Protein AF-A0A6J5EZP4-F1 (afdb_monomer)

Solvent-accessible surface area (backbone atoms only — not comparable to full-atom values): 13732 Å² total; per-residue (Å²): 135,85,87,84,84,84,85,84,86,81,79,86,83,85,80,86,83,85,78,80,86,82,86,73,86,84,79,81,81,87,82,88,82,86,89,87,76,92,81,88,88,81,86,85,90,78,86,83,81,88,81,90,84,81,88,80,84,85,77,86,75,85,84,80,80,89,84,92,79,88,83,87,73,81,83,92,85,91,80,85,82,89,72,86,70,92,69,61,79,65,54,62,59,52,51,51,52,51,49,50,54,50,51,50,50,53,53,49,51,51,51,51,52,52,48,48,54,52,34,55,51,31,48,53,49,24,54,53,27,45,55,50,26,55,51,30,47,54,50,34,50,55,36,51,53,50,41,51,56,47,50,57,56,70,71,47,85,88,66,50,73,68,56,49,53,51,47,54,53,50,45,52,53,39,49,54,49,38,54,50,32,51,52,50,29,53,52,26,50,50,48,29,50,54,29,46,52,51,30,54,54,40,51,55,51,51,58,56,60,71,80,107

Organism: NCBI:txid627669

Mean predicted aligned error: 20.57 Å

Foldseek 3Di:
DDDDDDDDDDDDDDDDDDDDDDDDDDDDDDDDDDDDDDDDDDDDDDDDDDDDDDDDDPPPPDDDDDDDDDPDDDDDDPPDPPDDPPDDPPVVVVCVVVVVVVVVVVVLVVVLVVLVVQLVVLVVQLVVLVVQLVVLVVQLVVLVVVLVVLVVVLPDPPDDPVRNVVSVVVNVVSVVVNVVSVVSNVVSVVSSVVSVVSNVVSVVVSVVSVVD

Secondary structure (DSSP, 8-state):
--------------------------PPPPP----------------------------------------------SSS--------HHHHHHHHHHHHHHHHHHHHHHHHHHHHHHHHHHHHHHHHHHHHHHHHHHHHHHHHHHHHHHHHHHT-TT--HHHHHHHHHHHHHHHHHHHHHHHHHHHHHHHHHHHHHHHHHHHHHHHHHH--

Structure (mmCIF, N/CA/C/O backbone):
data_AF-A0A6J5EZP4-F1
#
_entry.id   AF-A0A6J5EZP4-F1
#
loop_
_atom_site.group_PDB
_atom_site.id
_atom_site.type_symbol
_atom_site.label_atom_id
_atom_site.label_alt_id
_atom_site.label_comp_id
_atom_site.label_asym_id
_atom_site.label_entity_id
_atom_site.label_seq_id
_atom_site.pdbx_PDB_ins_code
_atom_site.Cartn_x
_atom_site.Cartn_y
_atom_site.Cartn_z
_atom_site.occupancy
_atom_site.B_iso_or_equiv
_atom_site.auth_seq_id
_atom_site.auth_comp_id
_atom_site.auth_asym_id
_atom_site.auth_atom_id
_atom_site.pdbx_PDB_model_num
ATOM 1 N N . MET A 1 1 ? -60.859 7.114 -21.431 1.00 43.97 1 MET A N 1
ATOM 2 C CA . MET A 1 1 ? -60.835 5.638 -21.356 1.00 43.97 1 MET A CA 1
ATOM 3 C C . MET A 1 1 ? -59.474 5.191 -20.820 1.00 43.97 1 MET A C 1
ATOM 5 O O . MET A 1 1 ? -58.516 5.919 -21.057 1.00 43.97 1 MET A O 1
ATOM 9 N N . PRO A 1 2 ? -59.420 4.107 -20.024 1.00 44.38 2 PRO A N 1
ATOM 10 C CA . PRO A 1 2 ? -58.284 3.695 -19.181 1.00 44.38 2 PRO A CA 1
ATOM 11 C C . PRO A 1 2 ? -57.118 3.184 -20.050 1.00 44.38 2 PRO A C 1
ATOM 13 O O . PRO A 1 2 ? -57.346 2.763 -21.175 1.00 44.38 2 PRO A O 1
ATOM 16 N N . GLY A 1 3 ? -55.845 3.278 -19.664 1.00 43.59 3 GLY A N 1
ATOM 17 C CA . GLY A 1 3 ? -55.257 2.738 -18.438 1.00 43.59 3 GLY A CA 1
ATOM 18 C C . GLY A 1 3 ? -54.646 1.369 -18.762 1.00 43.59 3 GLY A C 1
ATOM 19 O O . GLY A 1 3 ? -55.320 0.357 -18.621 1.00 43.59 3 GLY A O 1
ATOM 20 N N . MET A 1 4 ? -53.393 1.336 -19.232 1.00 56.22 4 MET A N 1
ATOM 21 C CA . MET A 1 4 ? -52.648 0.092 -19.468 1.00 56.22 4 MET A CA 1
ATOM 22 C C . MET A 1 4 ? -51.365 0.099 -18.636 1.00 56.22 4 MET A C 1
ATOM 24 O O . MET A 1 4 ? -50.343 0.651 -19.033 1.00 56.22 4 MET A O 1
ATOM 28 N N . HIS A 1 5 ? -51.450 -0.524 -17.462 1.00 51.75 5 HIS A N 1
ATOM 29 C CA . HIS A 1 5 ? -50.306 -1.045 -16.726 1.00 51.75 5 HIS A CA 1
ATOM 30 C C . HIS A 1 5 ? -50.046 -2.469 -17.224 1.00 51.75 5 HIS A C 1
ATOM 32 O O . HIS A 1 5 ? -50.943 -3.307 -17.163 1.00 51.75 5 HIS A O 1
ATOM 38 N N . ILE A 1 6 ? -48.832 -2.756 -17.692 1.00 56.62 6 ILE A N 1
ATOM 39 C CA . ILE A 1 6 ? -48.362 -4.131 -17.885 1.00 56.62 6 ILE A CA 1
ATOM 40 C C . ILE A 1 6 ? -47.326 -4.389 -16.798 1.00 56.62 6 ILE A C 1
ATOM 42 O O . ILE A 1 6 ? -46.201 -3.897 -16.849 1.00 56.62 6 ILE A O 1
ATOM 46 N N . GLY A 1 7 ? -47.769 -5.116 -15.773 1.00 41.59 7 GLY A N 1
ATOM 47 C CA . GLY A 1 7 ? -46.923 -5.682 -14.737 1.00 41.59 7 GLY A CA 1
ATOM 48 C C . GLY A 1 7 ? -46.180 -6.906 -15.264 1.00 41.59 7 GLY A C 1
ATOM 49 O O . GLY A 1 7 ? -46.784 -7.814 -15.830 1.00 41.59 7 GLY A O 1
ATOM 50 N N . GLY A 1 8 ? -44.868 -6.928 -15.048 1.00 43.31 8 GLY A N 1
ATOM 51 C CA . GLY A 1 8 ? -44.029 -8.116 -15.158 1.00 43.31 8 GLY A CA 1
ATOM 52 C C . GLY A 1 8 ? -43.668 -8.587 -13.757 1.00 43.31 8 GLY A C 1
ATOM 53 O O . GLY A 1 8 ? -42.794 -8.016 -13.113 1.00 43.31 8 GLY A O 1
ATOM 54 N N . SER A 1 9 ? -44.399 -9.591 -13.284 1.00 48.00 9 SER A N 1
ATOM 55 C CA . SER A 1 9 ? -44.184 -10.284 -12.017 1.00 48.00 9 SER A CA 1
ATOM 56 C C . SER A 1 9 ? -43.030 -11.278 -12.173 1.00 48.00 9 SER A C 1
ATOM 58 O O . SER A 1 9 ? -43.177 -12.277 -12.877 1.00 48.00 9 SER A O 1
ATOM 60 N N . PHE A 1 10 ? -41.885 -11.022 -11.537 1.00 49.97 10 PHE A N 1
ATOM 61 C CA . PHE A 1 10 ? -40.834 -12.029 -11.383 1.00 49.97 10 PHE A CA 1
ATOM 62 C C . PHE A 1 10 ? -40.989 -12.684 -10.016 1.00 49.97 10 PHE A C 1
ATOM 64 O O . PHE A 1 10 ? -40.773 -12.064 -8.976 1.00 49.97 10 PHE A O 1
ATOM 71 N N . HIS A 1 11 ? -41.425 -13.939 -10.051 1.00 50.41 11 HIS A N 1
ATOM 72 C CA . HIS A 1 11 ? -41.566 -14.789 -8.886 1.00 50.41 11 HIS A CA 1
ATOM 73 C C . HIS A 1 11 ? -40.191 -15.260 -8.414 1.00 50.41 11 HIS A C 1
ATOM 75 O O . HIS A 1 11 ? -39.361 -15.719 -9.199 1.00 50.41 11 HIS A O 1
ATOM 81 N N . SER A 1 12 ? -39.997 -15.154 -7.105 1.00 42.53 12 SER A N 1
ATOM 82 C CA . SER A 1 12 ? -38.924 -15.754 -6.328 1.00 42.53 12 SER A CA 1
ATOM 83 C C . SER A 1 12 ? -38.883 -17.273 -6.500 1.00 42.53 12 SER A C 1
ATOM 85 O O . SER A 1 12 ? -39.911 -17.947 -6.440 1.00 42.53 12 SER A O 1
ATOM 87 N N . THR A 1 13 ? -37.685 -17.840 -6.606 1.00 54.72 13 THR A N 1
ATOM 88 C CA . THR A 1 13 ? -37.446 -19.242 -6.239 1.00 54.72 13 THR A CA 1
ATOM 89 C C . THR A 1 13 ? -36.118 -19.316 -5.500 1.00 54.72 13 THR A C 1
ATOM 91 O O . THR A 1 13 ? -35.043 -19.423 -6.082 1.00 54.72 13 THR A O 1
ATOM 94 N N . SER A 1 14 ? -36.209 -19.157 -4.185 1.00 49.78 14 SER A N 1
ATOM 95 C CA . SER A 1 14 ? -35.158 -19.431 -3.215 1.00 49.78 14 SER A CA 1
ATOM 96 C C . SER A 1 14 ? -35.159 -20.928 -2.903 1.00 49.78 14 SER A C 1
ATOM 98 O O . SER A 1 14 ? -36.150 -21.456 -2.404 1.00 49.78 14 SER A O 1
ATOM 100 N N . HIS A 1 15 ? -34.043 -21.604 -3.172 1.00 46.91 15 HIS A N 1
ATOM 101 C CA . HIS A 1 15 ? -33.766 -22.940 -2.649 1.00 46.91 15 HIS A CA 1
ATOM 102 C C . HIS A 1 15 ? -32.896 -22.814 -1.390 1.00 46.91 15 HIS A C 1
ATOM 104 O O . HIS A 1 15 ? -31.778 -22.304 -1.491 1.00 46.91 15 HIS A O 1
ATOM 110 N N . PRO A 1 16 ? -33.359 -23.265 -0.213 1.00 45.22 16 PRO A N 1
ATOM 111 C CA . PRO A 1 16 ? -32.486 -23.518 0.922 1.00 45.22 16 PRO A CA 1
ATOM 112 C C . PRO A 1 16 ? -31.875 -24.918 0.772 1.00 45.22 16 PRO A C 1
ATOM 114 O O . PRO A 1 16 ? -32.570 -25.919 0.921 1.00 45.22 16 PRO A O 1
ATOM 117 N N . SER A 1 17 ? -30.578 -24.997 0.466 1.00 47.72 17 SER A N 1
ATOM 118 C CA . SER A 1 17 ? -29.819 -26.239 0.652 1.00 47.72 17 SER A CA 1
ATOM 119 C C . SER A 1 17 ? -29.189 -26.221 2.035 1.00 47.72 17 SER A C 1
ATOM 121 O O . SER A 1 17 ? -28.152 -25.606 2.273 1.00 47.72 17 SER A O 1
ATOM 123 N N . GLU A 1 18 ? -29.887 -26.887 2.939 1.00 40.00 18 GLU A N 1
ATOM 124 C CA . GLU A 1 18 ? -29.438 -27.347 4.241 1.00 40.00 18 GLU A CA 1
ATOM 125 C C . GLU A 1 18 ? -28.403 -28.470 4.040 1.00 40.00 18 GLU A C 1
ATOM 127 O O . GLU A 1 18 ? -28.683 -29.477 3.389 1.00 40.00 18 GLU A O 1
ATOM 132 N N . ALA A 1 19 ? -27.186 -28.288 4.556 1.00 45.91 19 ALA A N 1
ATOM 133 C CA . ALA A 1 19 ? -26.199 -29.353 4.708 1.00 45.91 19 ALA A CA 1
ATOM 134 C C . ALA A 1 19 ? -25.382 -29.106 5.985 1.00 45.91 19 ALA A C 1
ATOM 136 O O . ALA A 1 19 ? -24.959 -27.988 6.271 1.00 45.91 19 ALA A O 1
ATOM 137 N N . ALA A 1 20 ? -25.255 -30.182 6.752 1.00 50.25 20 ALA A N 1
ATOM 138 C CA . ALA A 1 20 ? -24.949 -30.287 8.173 1.00 50.25 20 ALA A CA 1
ATOM 139 C C . ALA A 1 20 ? -23.590 -29.714 8.645 1.00 50.25 20 ALA A C 1
ATOM 141 O O . ALA A 1 20 ? -22.651 -29.588 7.854 1.00 50.25 20 ALA A O 1
ATOM 142 N N . PRO A 1 21 ? -23.453 -29.430 9.959 1.00 49.19 21 PRO A N 1
ATOM 143 C CA . PRO A 1 21 ? -22.189 -29.036 10.569 1.00 49.19 21 PRO A CA 1
ATOM 144 C C . PRO A 1 21 ? -21.219 -30.222 10.633 1.00 49.19 21 PRO A C 1
ATOM 146 O O . PRO A 1 21 ? -21.504 -31.251 11.242 1.00 49.19 21 PRO A O 1
ATOM 149 N N . HIS A 1 22 ? -20.043 -30.061 10.029 1.00 45.44 22 HIS A N 1
ATOM 150 C CA . HIS A 1 22 ? -18.908 -30.941 10.277 1.00 45.44 22 HIS A CA 1
ATOM 151 C C . HIS A 1 22 ? -18.267 -30.558 11.616 1.00 45.44 22 HIS A C 1
ATOM 153 O O . HIS A 1 22 ? -17.507 -29.595 11.705 1.00 45.44 22 HIS A O 1
ATOM 159 N N . GLU A 1 23 ? -18.575 -31.328 12.656 1.00 43.75 23 GLU A N 1
ATOM 160 C CA . GLU A 1 23 ? -17.714 -31.453 13.827 1.00 43.75 23 GLU A CA 1
ATOM 161 C C . GLU A 1 23 ? -16.406 -32.122 13.385 1.00 43.75 23 GLU A C 1
ATOM 163 O O . GLU A 1 23 ? -16.408 -33.247 12.883 1.00 43.75 23 GLU A O 1
ATOM 168 N N . PHE A 1 24 ? -15.283 -31.426 13.552 1.00 42.97 24 PHE A N 1
ATOM 169 C CA . PHE A 1 24 ? -13.965 -32.046 13.528 1.00 42.97 24 PHE A CA 1
ATOM 170 C C . PHE A 1 24 ? -13.215 -31.678 14.803 1.00 42.97 24 PHE A C 1
ATOM 172 O O . PHE A 1 24 ? -13.031 -30.509 15.142 1.00 42.97 24 PHE A O 1
ATOM 179 N N . HIS A 1 25 ? -12.846 -32.744 15.504 1.00 43.34 25 HIS A N 1
ATOM 180 C CA . HIS A 1 25 ? -12.102 -32.806 16.745 1.00 43.34 25 HIS A CA 1
ATOM 181 C C . HIS A 1 25 ? -10.856 -31.914 16.756 1.00 43.34 25 HIS A C 1
ATOM 183 O O . HIS A 1 25 ? -10.008 -31.984 15.870 1.00 43.34 25 HIS A O 1
ATOM 189 N N . ALA A 1 26 ? -10.728 -31.132 17.828 1.00 44.91 26 ALA A N 1
ATOM 190 C CA . ALA A 1 26 ? -9.457 -30.585 18.268 1.00 44.91 26 ALA A CA 1
ATOM 191 C C . ALA A 1 26 ? -8.636 -31.707 18.922 1.00 44.91 26 ALA A C 1
ATOM 193 O O . ALA A 1 26 ? -9.032 -32.229 19.965 1.00 44.91 26 ALA A O 1
ATOM 194 N N . ASP A 1 27 ? -7.497 -32.055 18.326 1.00 48.84 27 ASP A N 1
ATOM 195 C CA . ASP A 1 27 ? -6.473 -32.843 19.009 1.00 48.84 27 ASP A CA 1
ATOM 196 C C . ASP A 1 27 ? -5.673 -31.949 19.980 1.00 48.84 27 ASP A C 1
ATOM 198 O O . ASP A 1 27 ? -5.334 -30.807 19.640 1.00 48.84 27 ASP A O 1
ATOM 202 N N . PRO A 1 28 ? -5.361 -32.431 21.197 1.00 56.41 28 PRO A N 1
ATOM 203 C CA . PRO A 1 28 ? -4.640 -31.663 22.203 1.00 56.41 28 PRO A CA 1
ATOM 204 C C . PRO A 1 28 ? -3.138 -31.568 21.898 1.00 56.41 28 PRO A C 1
ATOM 206 O O . PRO A 1 28 ? -2.485 -32.534 21.506 1.00 56.41 28 PRO A O 1
ATOM 209 N N . ALA A 1 29 ? -2.572 -30.386 22.148 1.00 51.78 29 ALA A N 1
ATOM 210 C CA . ALA A 1 29 ? -1.137 -30.128 22.087 1.00 51.78 29 ALA A CA 1
ATOM 211 C C . ALA A 1 29 ? -0.354 -30.986 23.106 1.00 51.78 29 ALA A C 1
ATOM 213 O O . ALA A 1 29 ? -0.792 -31.108 24.255 1.00 51.78 29 ALA A O 1
ATOM 214 N N . PRO A 1 30 ? 0.836 -31.514 22.761 1.00 56.19 30 PRO A N 1
ATOM 215 C CA . PRO A 1 30 ? 1.721 -32.092 23.758 1.00 56.19 30 PRO A CA 1
ATOM 216 C C . PRO A 1 30 ? 2.366 -30.991 24.608 1.00 56.19 30 PRO A C 1
ATOM 218 O O . PRO A 1 30 ? 2.995 -30.054 24.112 1.00 56.19 30 PRO A O 1
ATOM 221 N N . ALA A 1 31 ? 2.204 -31.139 25.919 1.00 44.38 31 ALA A N 1
ATOM 222 C CA . ALA A 1 31 ? 2.905 -30.378 26.934 1.00 44.38 31 ALA A CA 1
ATOM 223 C C . ALA A 1 31 ? 4.376 -30.814 27.044 1.00 44.38 31 ALA A C 1
ATOM 225 O O . ALA A 1 31 ? 4.687 -32.001 26.996 1.00 44.38 31 ALA A O 1
ATOM 226 N N . GLY A 1 32 ? 5.245 -29.841 27.331 1.00 37.22 32 GLY A N 1
ATOM 227 C CA . GLY A 1 32 ? 6.462 -30.063 28.110 1.00 37.22 32 GLY A CA 1
ATOM 228 C C . GLY A 1 32 ? 7.775 -30.035 27.333 1.00 37.22 32 GLY A C 1
ATOM 229 O O . GLY A 1 32 ? 8.176 -31.027 26.736 1.00 37.22 32 GLY A O 1
ATOM 230 N N . SER A 1 33 ? 8.512 -28.929 27.462 1.00 36.50 33 SER A N 1
ATOM 231 C CA . SER A 1 33 ? 9.818 -28.910 28.150 1.00 36.50 33 SER A CA 1
ATOM 232 C C . SER A 1 33 ? 10.333 -27.469 28.247 1.00 36.50 33 SER A C 1
ATOM 234 O O . SER A 1 33 ? 10.578 -26.814 27.237 1.00 36.50 33 SER A O 1
ATOM 236 N N . SER A 1 34 ? 10.459 -26.975 29.479 1.00 48.12 34 SER A N 1
ATOM 237 C CA . SER A 1 34 ? 11.080 -25.689 29.833 1.00 48.12 34 SER A CA 1
ATOM 238 C C . SER A 1 34 ? 12.612 -25.868 30.046 1.00 48.12 34 SER A C 1
ATOM 240 O O . SER A 1 34 ? 13.146 -26.899 29.639 1.00 48.12 34 SER A O 1
ATOM 242 N N . PRO A 1 35 ? 13.378 -24.899 30.596 1.00 53.22 35 PRO A N 1
ATOM 243 C CA . PRO A 1 35 ? 14.515 -24.295 29.901 1.00 53.22 35 PRO A CA 1
ATOM 244 C C . PRO A 1 35 ? 15.874 -24.594 30.568 1.00 53.22 35 PRO A C 1
ATOM 246 O O . PRO A 1 35 ? 15.972 -24.823 31.770 1.00 53.22 35 PRO A O 1
ATOM 249 N N . ALA A 1 36 ? 16.958 -24.507 29.805 1.00 40.97 36 ALA A N 1
ATOM 250 C CA . ALA A 1 36 ? 18.331 -24.451 30.315 1.00 40.97 36 ALA A CA 1
ATOM 251 C C . ALA A 1 36 ? 19.184 -23.769 29.232 1.00 40.97 36 ALA A C 1
ATOM 253 O O . ALA A 1 36 ? 19.014 -24.066 28.059 1.00 40.97 36 ALA A O 1
ATOM 254 N N . GLY A 1 37 ? 20.084 -22.830 29.480 1.00 35.72 37 GLY A N 1
ATOM 255 C CA . GLY A 1 37 ? 20.550 -22.191 30.693 1.00 35.72 37 GLY A CA 1
ATOM 256 C C . GLY A 1 37 ? 21.550 -21.105 30.276 1.00 35.72 37 GLY A C 1
ATOM 257 O O . GLY A 1 37 ? 22.220 -21.218 29.254 1.00 35.72 37 GLY A O 1
ATOM 258 N N . SER A 1 38 ? 21.581 -20.032 31.062 1.00 42.66 38 SER A N 1
ATOM 259 C CA . SER A 1 38 ? 22.799 -19.406 31.591 1.00 42.66 38 SER A CA 1
ATOM 260 C C . SER A 1 38 ? 24.064 -19.388 30.713 1.00 42.66 38 SER A C 1
ATOM 262 O O . SER A 1 38 ? 24.776 -20.383 30.601 1.00 42.66 38 SER A O 1
ATOM 264 N N . GLY A 1 39 ? 24.421 -18.196 30.241 1.00 37.56 39 GLY A N 1
ATOM 265 C CA . GLY A 1 39 ? 25.729 -17.899 29.660 1.00 37.56 39 GLY A CA 1
ATOM 266 C C . GLY A 1 39 ? 25.952 -16.395 29.598 1.00 37.56 39 GLY A C 1
ATOM 267 O O . GLY A 1 39 ? 25.965 -15.816 28.518 1.00 37.56 39 GLY A O 1
ATOM 268 N N . GLY A 1 40 ? 26.040 -15.752 30.764 1.00 37.22 40 GLY A N 1
ATOM 269 C CA . GLY A 1 40 ? 26.528 -14.381 30.860 1.00 37.22 40 GLY A CA 1
ATOM 270 C C . GLY A 1 40 ? 28.029 -14.343 30.602 1.00 37.22 40 GLY A C 1
ATOM 271 O O . GLY A 1 40 ? 28.754 -15.178 31.136 1.00 37.22 40 GLY A O 1
ATOM 272 N N . PHE A 1 41 ? 28.485 -13.374 29.812 1.00 36.78 41 PHE A N 1
ATOM 273 C CA . PHE A 1 41 ? 29.875 -12.932 29.827 1.00 36.78 41 PHE A CA 1
ATOM 274 C C . PHE A 1 41 ? 29.979 -11.498 29.294 1.00 36.78 41 PHE A C 1
ATOM 276 O O . PHE A 1 41 ? 30.011 -11.253 28.097 1.00 36.78 41 PHE A O 1
ATOM 283 N N . ASP A 1 42 ? 30.011 -10.563 30.232 1.00 46.12 42 ASP A N 1
ATOM 284 C CA . ASP A 1 42 ? 30.761 -9.306 30.204 1.00 46.12 42 ASP A CA 1
ATOM 285 C C . ASP A 1 42 ? 31.242 -9.157 31.658 1.00 46.12 42 ASP A C 1
ATOM 287 O O . ASP A 1 42 ? 30.449 -9.478 32.554 1.00 46.12 42 ASP A O 1
ATOM 291 N N . PRO A 1 43 ? 32.485 -8.730 31.962 1.00 50.19 43 PRO A N 1
ATOM 292 C CA . PRO A 1 43 ? 33.060 -7.505 31.397 1.00 50.19 43 PRO A CA 1
ATOM 293 C C . PRO A 1 43 ? 34.597 -7.521 31.227 1.00 50.19 43 PRO A C 1
ATOM 295 O O . PRO A 1 43 ? 35.311 -8.217 31.940 1.00 50.19 43 PRO A O 1
ATOM 298 N N . LEU A 1 44 ? 35.152 -6.629 30.401 1.00 43.22 44 LEU A N 1
ATOM 299 C CA . LEU A 1 44 ? 36.502 -6.099 30.647 1.00 43.22 44 LEU A CA 1
ATOM 300 C C . LEU A 1 44 ? 36.607 -4.649 30.179 1.00 43.22 44 LEU A C 1
ATOM 302 O O . LEU A 1 44 ? 36.888 -4.308 29.035 1.00 43.22 44 LEU A O 1
ATOM 306 N N . ARG A 1 45 ? 36.357 -3.792 31.163 1.00 40.06 45 ARG A N 1
ATOM 307 C CA . ARG A 1 45 ? 36.699 -2.380 31.217 1.00 40.06 45 ARG A CA 1
ATOM 308 C C . ARG A 1 45 ? 38.207 -2.293 31.469 1.00 40.06 45 ARG A C 1
ATOM 310 O O . ARG A 1 45 ? 38.646 -2.646 32.559 1.00 40.06 45 ARG A O 1
ATOM 317 N N . HIS A 1 46 ? 38.981 -1.784 30.514 1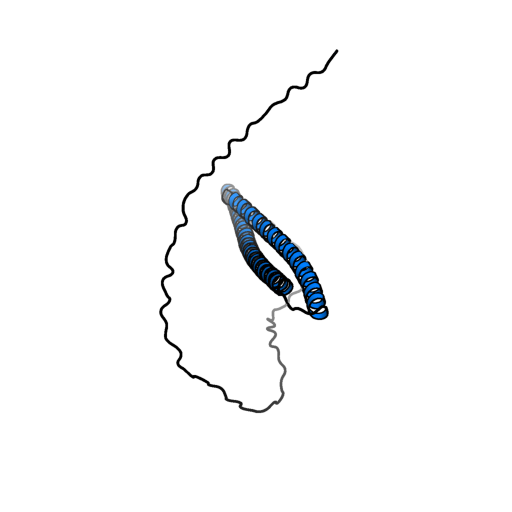.00 43.06 46 HIS A N 1
ATOM 318 C CA . HIS A 1 46 ? 40.299 -1.224 30.806 1.00 43.06 46 HIS A CA 1
ATOM 319 C C . HIS A 1 46 ? 40.356 0.233 30.361 1.00 43.06 46 HIS A C 1
ATOM 321 O O . HIS A 1 46 ? 40.010 0.601 29.242 1.00 43.06 46 HIS A O 1
ATOM 327 N N . ALA A 1 47 ? 40.726 1.052 31.335 1.00 37.72 47 ALA A N 1
ATOM 328 C CA . ALA A 1 47 ? 40.899 2.482 31.262 1.00 37.72 47 ALA A CA 1
ATOM 329 C C . ALA A 1 47 ? 42.159 2.873 30.482 1.00 37.72 47 ALA A C 1
ATOM 331 O O . ALA A 1 47 ? 43.133 2.125 30.459 1.00 37.72 47 ALA A O 1
ATOM 332 N N . GLY A 1 48 ? 42.177 4.124 30.021 1.00 33.78 48 GLY A N 1
ATOM 333 C CA . GLY A 1 48 ? 43.388 4.934 30.099 1.00 33.78 48 GLY A CA 1
ATOM 334 C C . GLY A 1 48 ? 43.795 5.649 28.818 1.00 33.78 48 GLY A C 1
ATOM 335 O O . GLY A 1 48 ? 44.180 5.019 27.844 1.00 33.78 48 GLY A O 1
ATOM 336 N N . GLY A 1 49 ? 43.835 6.979 28.914 1.00 32.56 49 GLY A N 1
ATOM 337 C CA . GLY A 1 49 ? 44.957 7.754 28.386 1.00 32.56 49 GLY A CA 1
ATOM 338 C C . GLY A 1 49 ? 44.772 8.348 26.998 1.00 32.56 49 GLY A C 1
ATOM 339 O O . GLY A 1 49 ? 45.082 7.720 25.994 1.00 32.56 49 GLY A O 1
ATOM 340 N N . GLY A 1 50 ? 44.365 9.617 26.955 1.00 36.94 50 GLY A N 1
ATOM 341 C CA . GLY A 1 50 ? 44.687 10.469 25.817 1.00 36.94 50 GLY A CA 1
ATOM 342 C C . GLY A 1 50 ? 46.183 10.783 25.772 1.00 36.94 50 GLY A C 1
ATOM 343 O O . GLY A 1 50 ? 46.850 10.724 26.799 1.00 36.94 50 GLY A O 1
ATOM 344 N N . LEU A 1 51 ? 46.673 11.147 24.588 1.00 37.75 51 LEU A N 1
ATOM 345 C CA . LEU A 1 51 ? 47.615 12.241 24.346 1.00 37.75 51 LEU A CA 1
ATOM 346 C C . LEU A 1 51 ? 47.707 12.480 22.830 1.00 37.75 51 LEU A C 1
ATOM 348 O O . LEU A 1 51 ? 47.620 11.565 22.017 1.00 37.75 51 LEU A O 1
ATOM 352 N N . ALA A 1 52 ? 47.812 13.757 22.488 1.00 36.69 52 ALA A N 1
ATOM 353 C CA . ALA A 1 52 ? 47.866 14.310 21.148 1.00 36.69 52 ALA A CA 1
ATOM 354 C C . ALA A 1 52 ? 49.113 13.880 20.359 1.00 36.69 52 ALA A C 1
ATOM 356 O O . ALA A 1 52 ? 50.172 13.708 20.953 1.00 36.69 52 ALA A O 1
ATOM 357 N N . ALA A 1 53 ? 49.005 13.836 19.026 1.00 34.06 53 ALA A N 1
ATOM 358 C CA . ALA A 1 53 ? 49.846 14.612 18.105 1.00 34.06 53 ALA A CA 1
ATOM 359 C C . ALA A 1 53 ? 49.676 14.163 16.642 1.00 34.06 53 ALA A C 1
ATOM 361 O O . ALA A 1 53 ? 49.509 12.987 16.342 1.00 34.06 53 ALA A O 1
ATOM 362 N N . SER A 1 54 ? 49.899 15.136 15.757 1.00 37.91 54 SER A N 1
ATOM 363 C CA . SER A 1 54 ? 50.510 14.969 14.435 1.00 37.91 54 SER A CA 1
ATOM 364 C C . SER A 1 54 ? 49.588 14.712 13.237 1.00 37.91 54 SER A C 1
ATOM 366 O O . SER A 1 54 ? 49.307 13.590 12.832 1.00 37.91 54 SER A O 1
ATOM 368 N N . THR A 1 55 ? 49.164 15.832 12.647 1.00 43.09 55 THR A N 1
ATOM 369 C CA . THR A 1 55 ? 49.382 16.193 11.232 1.00 43.09 55 THR A CA 1
ATOM 370 C C . THR A 1 55 ? 49.766 15.080 10.249 1.00 43.09 55 THR A C 1
ATOM 372 O O . THR A 1 55 ? 50.836 14.489 10.371 1.00 43.09 55 THR A O 1
ATOM 375 N N . GLY A 1 56 ? 49.002 14.973 9.157 1.00 37.53 56 GLY A N 1
ATOM 376 C CA . GLY A 1 56 ? 49.534 14.508 7.874 1.00 37.53 56 GLY A CA 1
ATOM 377 C C . GLY A 1 56 ? 48.554 13.691 7.044 1.00 37.53 56 GLY A C 1
ATOM 378 O O . GLY A 1 56 ? 48.546 12.469 7.129 1.00 37.53 56 GLY A O 1
ATOM 379 N N . GLU A 1 57 ? 47.785 14.353 6.179 1.00 52.12 57 GLU A N 1
ATOM 380 C CA . GLU A 1 57 ? 47.233 13.691 4.996 1.00 52.12 57 GLU A CA 1
ATOM 381 C C . GLU A 1 57 ? 48.365 13.359 4.009 1.00 52.12 57 GLU A C 1
ATOM 383 O O . GLU A 1 57 ? 49.118 14.263 3.633 1.00 52.12 57 GLU A O 1
ATOM 388 N N . PRO A 1 58 ? 48.469 12.126 3.488 1.00 52.81 58 PRO A N 1
ATOM 389 C CA . PRO A 1 58 ? 49.189 11.893 2.251 1.00 52.81 58 PRO A CA 1
ATOM 390 C C . PRO A 1 58 ? 48.238 12.088 1.064 1.00 52.81 58 PRO A C 1
ATOM 392 O O . PRO A 1 58 ? 47.634 11.148 0.548 1.00 52.81 58 PRO A O 1
ATOM 395 N N . VAL A 1 59 ? 48.148 13.330 0.583 1.00 50.94 59 VAL A N 1
ATOM 396 C CA . VAL A 1 59 ? 47.717 13.601 -0.792 1.00 50.94 59 VAL A CA 1
ATOM 397 C C . VAL A 1 59 ? 48.800 13.046 -1.717 1.00 50.94 59 VAL A C 1
ATOM 399 O O . VAL A 1 59 ? 49.893 13.606 -1.821 1.00 50.94 59 VAL A O 1
ATOM 402 N N . LEU A 1 60 ? 48.498 11.950 -2.412 1.00 45.94 60 LEU A N 1
ATOM 403 C CA . LEU A 1 60 ? 49.287 11.450 -3.538 1.00 45.94 60 LEU A CA 1
ATOM 404 C C . LEU A 1 60 ? 49.223 12.466 -4.692 1.00 45.94 60 LEU A C 1
ATOM 406 O O . LEU A 1 60 ? 48.450 12.334 -5.637 1.00 45.94 60 LEU A O 1
ATOM 410 N N . ARG A 1 61 ? 50.050 13.515 -4.616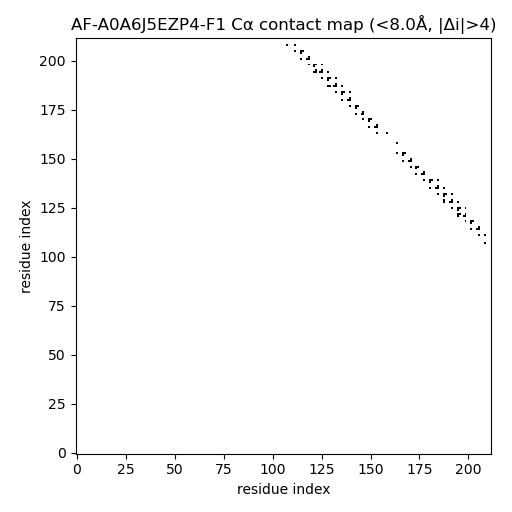 1.00 50.81 61 ARG A N 1
ATOM 411 C CA . ARG A 1 61 ? 50.387 14.365 -5.761 1.00 50.81 61 ARG A CA 1
ATOM 412 C C . ARG A 1 61 ? 51.355 13.597 -6.651 1.00 50.81 61 ARG A C 1
ATOM 414 O O . ARG A 1 61 ? 52.566 13.639 -6.437 1.00 50.81 61 ARG A O 1
ATOM 421 N N . LEU A 1 62 ? 50.827 12.921 -7.672 1.00 50.25 62 LEU A N 1
ATOM 422 C CA . LEU A 1 62 ? 51.664 12.500 -8.787 1.00 50.25 62 LEU A CA 1
ATOM 423 C C . LEU A 1 62 ? 52.053 13.727 -9.616 1.00 50.25 62 LEU A C 1
ATOM 425 O O . LEU A 1 62 ? 51.235 14.461 -10.165 1.00 50.25 62 LEU A O 1
ATOM 429 N N . ARG A 1 63 ? 53.361 13.930 -9.615 1.00 45.66 63 ARG A N 1
ATOM 430 C CA . ARG A 1 63 ? 54.156 14.941 -10.285 1.00 45.66 63 ARG A CA 1
ATOM 431 C C . ARG A 1 63 ? 54.324 14.577 -11.761 1.00 45.66 63 ARG A C 1
ATOM 433 O O . ARG A 1 63 ? 54.758 13.477 -12.077 1.00 45.66 63 ARG A O 1
ATOM 440 N N . GLY A 1 64 ? 54.082 15.542 -12.635 1.00 40.28 64 GLY A N 1
ATOM 441 C CA . GLY A 1 64 ? 54.488 15.544 -14.041 1.00 40.28 64 GLY A CA 1
ATOM 442 C C . GLY A 1 64 ? 53.829 16.758 -14.682 1.00 40.28 64 GLY A C 1
ATOM 443 O O . GLY A 1 64 ? 52.614 16.866 -14.668 1.00 40.28 64 GLY A O 1
ATOM 444 N N . GLY A 1 65 ? 54.528 17.801 -15.103 1.00 39.19 65 GLY A N 1
ATOM 445 C CA . GLY A 1 65 ? 55.797 17.821 -15.820 1.00 39.19 65 GLY A CA 1
ATOM 446 C C . GLY A 1 65 ? 55.492 18.634 -17.075 1.00 39.19 65 GLY A C 1
ATOM 447 O O . GLY A 1 65 ? 54.600 18.265 -17.828 1.00 39.19 65 GLY A O 1
ATOM 448 N N . GLY A 1 66 ? 56.094 19.817 -17.187 1.00 41.62 66 GLY A N 1
ATOM 449 C CA . GLY A 1 66 ? 55.651 20.879 -18.084 1.00 41.62 66 GLY A CA 1
ATOM 450 C C . GLY A 1 66 ? 55.743 20.569 -19.578 1.00 41.62 66 GLY A C 1
ATOM 451 O O . GLY A 1 66 ? 56.429 19.648 -20.000 1.00 41.62 66 GLY A O 1
ATOM 452 N N . ASN A 1 67 ? 55.043 21.390 -20.364 1.00 43.75 67 ASN A N 1
ATOM 453 C CA . ASN A 1 67 ? 55.616 22.172 -21.463 1.00 43.75 67 ASN A CA 1
ATOM 454 C C . ASN A 1 67 ? 54.511 23.036 -22.084 1.00 43.75 67 ASN A C 1
ATOM 456 O O . ASN A 1 67 ? 53.653 22.556 -22.819 1.00 43.75 67 ASN A O 1
ATOM 460 N N . ARG A 1 68 ? 54.526 24.338 -21.774 1.00 43.31 68 ARG A N 1
ATOM 461 C CA . ARG A 1 68 ? 53.843 25.356 -22.578 1.00 43.31 68 ARG A CA 1
ATOM 462 C C . ARG A 1 68 ? 54.884 25.984 -23.494 1.00 43.31 68 ARG A C 1
ATOM 464 O O . ARG A 1 68 ? 55.711 26.752 -23.024 1.00 43.31 68 ARG A O 1
ATOM 471 N N . HIS A 1 69 ? 54.802 25.676 -24.779 1.00 42.56 69 HIS A N 1
ATOM 472 C CA . HIS A 1 69 ? 55.331 26.508 -25.854 1.00 42.56 69 HIS A CA 1
ATOM 473 C C . HIS A 1 69 ? 54.424 26.337 -27.074 1.00 42.56 69 HIS A C 1
ATOM 475 O O . HIS A 1 69 ? 54.264 25.216 -27.551 1.00 42.56 69 HIS A O 1
ATOM 481 N N . PRO A 1 70 ? 53.863 27.427 -27.614 1.00 47.31 70 PRO A N 1
ATOM 482 C CA . PRO A 1 70 ? 53.557 27.501 -29.026 1.00 47.31 70 PRO A CA 1
ATOM 483 C C . PRO A 1 70 ? 54.491 28.536 -29.658 1.00 47.31 70 PRO A C 1
ATOM 485 O O . PRO A 1 70 ? 54.221 29.733 -29.639 1.00 47.31 70 PRO A O 1
ATOM 488 N N . SER A 1 71 ? 55.611 28.077 -30.210 1.00 46.31 71 SER A N 1
ATOM 489 C CA . SER A 1 71 ? 56.337 28.825 -31.237 1.00 46.31 71 SER A CA 1
ATOM 490 C C . SER A 1 71 ? 55.900 28.270 -32.586 1.00 46.31 71 SER A C 1
ATOM 492 O O . SER A 1 71 ? 56.385 27.235 -33.034 1.00 46.31 71 SER A O 1
ATOM 494 N N . GLY A 1 72 ? 54.919 28.941 -33.188 1.00 41.59 72 GLY A N 1
ATOM 495 C CA . GLY A 1 72 ? 54.548 28.731 -34.577 1.00 41.59 72 GLY A CA 1
ATOM 496 C C . GLY A 1 72 ? 55.659 29.235 -35.492 1.00 41.59 72 GLY A C 1
ATOM 497 O O . GLY A 1 72 ? 56.088 30.382 -35.389 1.00 41.59 72 GLY A O 1
ATOM 498 N N . GLY A 1 73 ? 56.101 28.368 -36.394 1.00 37.62 73 GLY A N 1
ATOM 499 C CA . GLY A 1 73 ? 57.063 28.680 -37.437 1.00 37.62 73 GLY A CA 1
ATOM 500 C C . GLY A 1 73 ? 57.037 27.590 -38.499 1.00 37.62 73 GLY A C 1
ATOM 501 O O . GLY A 1 73 ? 57.584 26.524 -38.269 1.00 37.62 73 GLY A O 1
ATOM 502 N N . LYS A 1 74 ? 56.314 27.880 -39.589 1.00 46.31 74 LYS A N 1
ATOM 503 C CA . LYS A 1 74 ? 56.631 27.614 -41.008 1.00 46.31 74 LYS A CA 1
ATOM 504 C C . LYS A 1 74 ? 57.356 26.290 -41.318 1.00 46.31 74 LYS A C 1
ATOM 506 O O . LYS A 1 74 ? 58.492 26.111 -40.920 1.00 46.31 74 LYS A O 1
ATOM 511 N N . GLN A 1 75 ? 56.705 25.367 -42.029 1.00 42.84 75 GLN A N 1
ATOM 512 C CA . GLN A 1 75 ? 56.676 25.304 -43.507 1.00 42.84 75 GLN A CA 1
ATOM 513 C C . GLN A 1 75 ? 57.565 24.127 -43.937 1.00 42.84 75 GLN A C 1
ATOM 515 O O . GLN A 1 75 ? 58.550 23.859 -43.267 1.00 42.84 75 GLN A O 1
ATOM 520 N N . GLU A 1 76 ? 57.170 23.443 -45.014 1.00 49.50 76 GLU A N 1
ATOM 521 C CA . GLU A 1 76 ? 57.876 22.313 -45.649 1.00 49.50 76 GLU A CA 1
ATOM 522 C C . GLU A 1 76 ? 57.732 20.955 -44.946 1.00 49.50 76 GLU A C 1
ATOM 524 O O . GLU A 1 76 ? 58.444 20.638 -44.008 1.00 49.50 76 GLU A O 1
ATOM 529 N N . ASP A 1 77 ? 56.742 20.174 -45.402 1.00 47.09 77 ASP A N 1
ATOM 530 C CA . ASP A 1 77 ? 56.903 18.748 -45.757 1.00 47.09 77 ASP A CA 1
ATOM 531 C C . ASP A 1 77 ? 55.552 18.169 -46.224 1.00 47.09 77 ASP A C 1
ATOM 533 O O . ASP A 1 77 ? 55.011 17.204 -45.686 1.00 47.09 77 ASP A O 1
ATOM 537 N N . HIS A 1 78 ? 54.958 18.798 -47.245 1.00 48.00 78 HIS A N 1
ATOM 538 C CA . HIS A 1 78 ? 53.705 18.340 -47.863 1.00 48.00 78 HIS A CA 1
ATOM 539 C C . HIS A 1 78 ? 53.908 17.515 -49.142 1.00 48.00 78 HIS A C 1
ATOM 541 O O . HIS A 1 78 ? 52.941 17.224 -49.840 1.00 48.00 78 HIS A O 1
ATOM 547 N N . GLU A 1 79 ? 55.134 17.091 -49.450 1.00 49.31 79 GLU A N 1
ATOM 548 C CA . GLU A 1 79 ? 55.438 16.461 -50.737 1.00 49.31 79 GLU A CA 1
ATOM 549 C C . GLU A 1 79 ? 56.419 15.292 -50.608 1.00 49.31 79 GLU A C 1
ATOM 551 O O . GLU A 1 79 ? 57.495 15.337 -51.196 1.00 49.31 79 GLU A O 1
ATOM 556 N N . ARG A 1 80 ? 56.094 14.220 -49.859 1.00 47.81 80 ARG A N 1
ATOM 557 C CA . ARG A 1 80 ? 56.816 12.943 -50.082 1.00 47.81 80 ARG A CA 1
ATOM 558 C C . ARG A 1 80 ? 56.243 11.622 -49.580 1.00 47.81 80 ARG A C 1
ATOM 560 O O . ARG A 1 80 ? 57.005 10.669 -49.486 1.00 47.81 80 ARG A O 1
ATOM 567 N N . LEU A 1 81 ? 54.939 11.489 -49.347 1.00 48.22 81 LEU A N 1
ATOM 568 C CA . LEU A 1 81 ? 54.323 10.160 -49.161 1.00 48.22 81 LEU A CA 1
ATOM 569 C C . LEU A 1 81 ? 52.952 10.058 -49.851 1.00 48.22 81 LEU A C 1
ATOM 571 O O . LEU A 1 81 ? 51.975 9.597 -49.275 1.00 48.22 81 LEU A O 1
ATOM 575 N N . MET A 1 82 ? 52.890 10.482 -51.114 1.00 47.53 82 MET A N 1
ATOM 576 C CA . MET A 1 82 ? 51.945 9.923 -52.086 1.00 47.53 82 MET A CA 1
ATOM 577 C C . MET A 1 82 ? 52.720 8.894 -52.909 1.00 47.53 82 MET A C 1
ATOM 579 O O . MET A 1 82 ? 53.125 9.160 -54.036 1.00 47.53 82 MET A O 1
ATOM 583 N N . GLN A 1 83 ? 53.010 7.743 -52.300 1.00 42.81 83 GLN A N 1
ATOM 584 C CA . GLN A 1 83 ? 53.275 6.536 -53.071 1.00 42.81 83 GLN A CA 1
ATOM 585 C C . GLN A 1 83 ? 51.968 5.768 -53.163 1.00 42.81 83 GLN A C 1
ATOM 587 O O . GLN A 1 83 ? 51.356 5.393 -52.164 1.00 42.81 83 GLN A O 1
ATOM 592 N N . GLU A 1 84 ? 51.532 5.647 -54.405 1.00 45.62 84 GLU A N 1
ATOM 593 C CA . GLU A 1 84 ? 50.405 4.877 -54.878 1.00 45.62 84 GLU A CA 1
ATOM 594 C C . GLU A 1 84 ? 50.500 3.433 -54.369 1.00 45.62 84 GLU A C 1
ATOM 596 O O . GLU A 1 84 ? 51.220 2.611 -54.922 1.00 45.62 84 GLU A O 1
ATOM 601 N N . GLU A 1 85 ? 49.708 3.091 -53.357 1.00 42.16 85 GLU A N 1
ATOM 602 C CA . GLU A 1 85 ? 49.085 1.773 -53.340 1.00 42.16 85 GLU A CA 1
ATOM 603 C C . GLU A 1 85 ? 47.650 1.946 -53.822 1.00 42.16 85 GLU A C 1
ATOM 605 O O . GLU A 1 85 ? 46.704 2.199 -53.072 1.00 42.16 85 GLU A O 1
ATOM 610 N N . ALA A 1 86 ? 47.503 1.818 -55.140 1.00 47.34 86 ALA A N 1
ATOM 611 C CA . ALA A 1 86 ? 46.265 1.428 -55.785 1.00 47.34 86 ALA A CA 1
ATOM 612 C C . ALA A 1 86 ? 45.904 0.006 -55.319 1.00 47.34 86 ALA A C 1
ATOM 614 O O . ALA A 1 86 ? 46.106 -0.985 -56.011 1.00 47.34 86 ALA A O 1
ATOM 615 N N . GLY A 1 87 ? 45.401 -0.090 -54.093 1.00 48.59 87 GLY A N 1
ATOM 616 C CA . GLY A 1 87 ? 44.997 -1.332 -53.466 1.00 48.59 87 GLY A CA 1
ATOM 617 C C . GLY A 1 87 ? 44.155 -1.022 -52.242 1.00 48.59 87 GLY A C 1
ATOM 618 O O . GLY A 1 87 ? 44.636 -0.478 -51.260 1.00 48.59 87 GLY A O 1
ATOM 619 N N . SER A 1 88 ? 42.883 -1.413 -52.283 1.00 48.25 88 SER A N 1
ATOM 620 C CA . SER A 1 88 ? 41.994 -1.460 -51.116 1.00 48.25 88 SER A CA 1
ATOM 621 C C . SER A 1 88 ? 41.201 -0.190 -50.762 1.00 48.25 88 SER A C 1
ATOM 623 O O . SER A 1 88 ? 41.125 0.242 -49.610 1.00 48.25 88 SER A O 1
ATOM 625 N N . SER A 1 89 ? 40.415 0.315 -51.722 1.00 47.78 89 SER A N 1
ATOM 626 C CA . SER A 1 89 ? 39.179 1.047 -51.372 1.00 47.78 89 SER A CA 1
ATOM 627 C C . SER A 1 89 ? 38.143 0.136 -50.684 1.00 47.78 89 SER A C 1
ATOM 629 O O . SER A 1 89 ? 37.231 0.620 -50.012 1.00 47.78 89 SER A O 1
ATOM 631 N N . SER A 1 90 ? 38.322 -1.190 -50.767 1.00 48.22 90 SER A N 1
ATOM 632 C CA . SER A 1 90 ? 37.444 -2.168 -50.128 1.00 48.22 90 SER A CA 1
ATOM 633 C C . SER A 1 90 ? 37.667 -2.298 -48.614 1.00 48.22 90 SER A C 1
ATOM 635 O O . SER A 1 90 ? 36.700 -2.574 -47.910 1.00 48.22 90 SER A O 1
ATOM 637 N N . GLN A 1 91 ? 38.872 -2.065 -48.062 1.00 49.22 91 GLN A N 1
ATOM 638 C CA . GLN A 1 91 ? 39.080 -2.156 -46.602 1.00 49.22 91 GLN A CA 1
ATOM 639 C C . GLN A 1 91 ? 38.546 -0.951 -45.822 1.00 49.22 91 GLN A C 1
ATOM 641 O O . GLN A 1 91 ? 38.015 -1.143 -44.730 1.00 49.22 91 GLN A O 1
ATOM 646 N N . ARG A 1 92 ? 38.606 0.281 -46.350 1.00 49.47 92 ARG A N 1
ATOM 647 C CA . ARG A 1 92 ? 38.097 1.462 -45.614 1.00 49.47 92 ARG A CA 1
ATOM 648 C C . ARG A 1 92 ? 36.576 1.442 -45.432 1.00 49.47 92 ARG A C 1
ATOM 650 O O . ARG A 1 92 ? 36.092 1.773 -44.352 1.00 49.47 92 ARG A O 1
ATOM 657 N N . LEU A 1 93 ? 35.826 0.983 -46.436 1.00 51.72 93 LEU A N 1
ATOM 658 C CA . LEU A 1 93 ? 34.373 0.779 -46.330 1.00 51.72 93 LEU A CA 1
ATOM 659 C C . LEU A 1 93 ? 34.023 -0.370 -45.364 1.00 51.72 93 LEU A C 1
ATOM 661 O O . LEU A 1 93 ? 33.046 -0.291 -44.614 1.00 51.72 93 LEU A O 1
ATOM 665 N N . TYR A 1 94 ? 34.851 -1.416 -45.331 1.00 46.94 94 TYR A N 1
ATOM 666 C CA . TYR A 1 94 ? 34.637 -2.600 -44.496 1.00 46.94 94 TYR A CA 1
ATOM 667 C C . TYR A 1 94 ? 34.958 -2.354 -43.009 1.00 46.94 94 TYR A C 1
ATOM 669 O O . TYR A 1 94 ? 34.238 -2.827 -42.130 1.00 46.94 94 TYR A O 1
ATOM 677 N N . HIS A 1 95 ? 35.981 -1.549 -42.708 1.00 51.50 95 HIS A N 1
ATOM 678 C CA . HIS A 1 95 ? 36.294 -1.129 -41.338 1.00 51.50 95 HIS A CA 1
ATOM 679 C C . HIS A 1 95 ? 35.331 -0.054 -40.806 1.00 51.50 95 HIS A C 1
ATOM 681 O O . HIS A 1 95 ? 34.968 -0.112 -39.633 1.00 51.50 95 HIS A O 1
ATOM 687 N N . GLY A 1 96 ? 34.843 0.872 -41.642 1.00 58.66 96 GLY A N 1
ATOM 688 C CA . GLY A 1 96 ? 33.865 1.890 -41.222 1.00 58.66 96 GLY A CA 1
ATOM 689 C C . GLY A 1 96 ? 32.496 1.309 -40.842 1.00 58.66 96 GLY A C 1
ATOM 690 O O . GLY A 1 96 ? 31.892 1.711 -39.848 1.00 58.66 96 GLY A O 1
ATOM 691 N N . THR A 1 97 ? 32.026 0.305 -41.587 1.00 60.72 97 THR A N 1
ATOM 692 C CA . THR A 1 97 ? 30.743 -0.375 -41.330 1.00 60.72 97 THR A CA 1
ATOM 693 C C . THR A 1 97 ? 30.818 -1.377 -40.179 1.00 60.72 97 THR A C 1
ATOM 695 O O . THR A 1 97 ? 29.898 -1.418 -39.362 1.00 60.72 97 THR A O 1
ATOM 698 N N . ARG A 1 98 ? 31.923 -2.129 -40.036 1.00 61.09 98 ARG A N 1
ATOM 699 C CA . ARG A 1 98 ? 32.165 -2.958 -38.838 1.00 61.09 98 ARG A CA 1
ATOM 700 C C . ARG A 1 98 ? 32.289 -2.112 -37.574 1.00 61.09 98 ARG A C 1
ATOM 702 O O . ARG A 1 98 ? 31.641 -2.443 -36.589 1.00 61.09 98 ARG A O 1
ATOM 709 N N . SER A 1 99 ? 33.022 -1.000 -37.625 1.00 72.62 99 SER A N 1
ATOM 710 C CA . SER A 1 99 ? 33.161 -0.076 -36.492 1.00 72.62 99 SER A CA 1
ATOM 711 C C . SER A 1 99 ? 31.821 0.558 -36.100 1.00 72.62 99 SER A C 1
ATOM 713 O O . SER A 1 99 ? 31.489 0.615 -34.920 1.00 72.62 99 SER A O 1
ATOM 715 N N . SER A 1 100 ? 30.995 0.946 -37.078 1.00 77.44 100 SER A N 1
ATOM 716 C CA . SER A 1 100 ? 29.642 1.457 -36.823 1.00 77.44 100 SER A CA 1
ATOM 717 C C . SER A 1 100 ? 28.709 0.387 -36.238 1.00 77.44 100 SER A C 1
ATOM 719 O O . SER A 1 100 ? 28.000 0.652 -35.267 1.00 77.44 100 SER A O 1
ATOM 721 N N . ALA A 1 101 ? 28.743 -0.843 -36.761 1.00 83.69 101 ALA A N 1
ATOM 722 C CA . ALA A 1 101 ? 27.945 -1.953 -36.242 1.00 83.69 101 ALA A CA 1
ATOM 723 C C . ALA A 1 101 ? 28.383 -2.386 -34.831 1.00 83.69 101 ALA A C 1
ATOM 725 O O . ALA A 1 101 ? 27.543 -2.721 -33.999 1.00 83.69 101 ALA A O 1
ATOM 726 N N . GLU A 1 102 ? 29.683 -2.367 -34.540 1.00 84.19 102 GLU A N 1
ATOM 727 C CA . GLU A 1 102 ? 30.233 -2.637 -33.208 1.00 84.19 102 GLU A CA 1
ATOM 728 C C . GLU A 1 102 ? 29.886 -1.526 -32.216 1.00 84.19 102 GLU A C 1
ATOM 730 O O . GLU A 1 102 ? 29.422 -1.825 -31.116 1.00 84.19 102 GLU A O 1
ATOM 735 N N . ALA A 1 103 ? 30.000 -0.257 -32.617 1.00 85.56 103 ALA A N 1
ATOM 736 C CA . ALA A 1 103 ? 29.558 0.876 -31.808 1.00 85.56 103 ALA A CA 1
ATOM 737 C C . ALA A 1 103 ? 28.051 0.806 -31.511 1.00 85.56 103 ALA A C 1
ATOM 739 O O . ALA A 1 103 ? 27.627 1.048 -30.381 1.00 85.56 103 ALA A O 1
ATOM 740 N N . GLN A 1 104 ? 27.238 0.403 -32.492 1.00 87.00 104 GLN A N 1
ATOM 741 C CA . GLN A 1 104 ? 25.800 0.217 -32.316 1.00 87.00 104 GLN A CA 1
ATOM 742 C C . GLN A 1 104 ? 25.478 -0.943 -31.366 1.00 87.00 104 GLN A C 1
ATOM 744 O O . GLN A 1 104 ? 24.595 -0.803 -30.517 1.00 87.00 104 GLN A O 1
ATOM 749 N N . ARG A 1 105 ? 26.194 -2.073 -31.466 1.00 87.06 105 ARG A N 1
ATOM 750 C CA . ARG A 1 105 ? 26.066 -3.191 -30.515 1.00 87.06 105 ARG A CA 1
ATOM 751 C C . ARG A 1 105 ? 26.438 -2.753 -29.100 1.00 87.06 105 ARG A C 1
ATOM 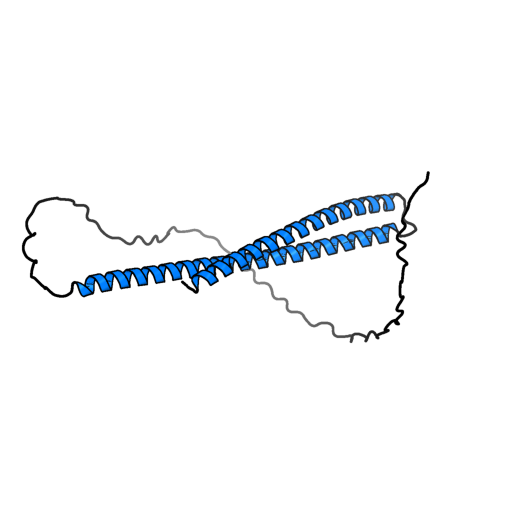753 O O . ARG A 1 105 ? 25.634 -2.943 -28.193 1.00 87.06 105 ARG A O 1
ATOM 760 N N . ALA A 1 106 ? 27.573 -2.075 -28.931 1.00 88.25 106 ALA A N 1
ATOM 761 C CA . ALA A 1 106 ? 28.020 -1.558 -27.639 1.00 88.25 106 ALA A CA 1
ATOM 762 C C . ALA A 1 106 ? 27.023 -0.551 -27.036 1.00 88.25 106 ALA A C 1
ATOM 764 O O . ALA A 1 106 ? 26.716 -0.610 -25.845 1.00 88.25 106 ALA A O 1
ATOM 765 N N . ALA A 1 107 ? 26.448 0.336 -27.853 1.00 89.12 107 ALA A N 1
ATOM 766 C CA . ALA A 1 107 ? 25.409 1.263 -27.414 1.00 89.12 107 ALA A CA 1
ATOM 767 C C . ALA A 1 107 ? 24.116 0.537 -26.998 1.00 89.12 107 ALA A C 1
ATOM 769 O O . ALA A 1 107 ? 23.468 0.935 -26.027 1.00 89.12 107 ALA A O 1
ATOM 770 N N . ASN A 1 108 ? 23.734 -0.531 -27.704 1.00 90.62 108 ASN A N 1
ATOM 771 C CA . ASN A 1 108 ? 22.595 -1.372 -27.328 1.00 90.62 108 ASN A CA 1
ATOM 772 C C . ASN A 1 108 ? 22.854 -2.143 -26.027 1.00 90.62 108 ASN A C 1
ATOM 774 O O . ASN A 1 108 ? 21.980 -2.193 -25.163 1.00 90.62 108 ASN A O 1
ATOM 778 N N . ASP A 1 109 ? 24.058 -2.680 -25.843 1.00 91.25 109 ASP A N 1
ATOM 779 C CA . ASP A 1 109 ? 24.465 -3.345 -24.604 1.00 91.25 109 ASP A CA 1
ATOM 780 C C . ASP A 1 109 ? 24.453 -2.394 -23.411 1.00 91.25 109 ASP A C 1
ATOM 782 O O . ASP A 1 109 ? 23.897 -2.728 -22.362 1.00 91.25 109 ASP A O 1
ATOM 786 N N . ALA A 1 110 ? 24.966 -1.173 -23.583 1.00 93.38 110 ALA A N 1
ATOM 787 C CA . ALA A 1 110 ? 24.894 -0.137 -22.560 1.00 93.38 110 ALA A CA 1
ATOM 788 C C . ALA A 1 110 ? 23.438 0.188 -22.181 1.00 93.38 110 ALA A C 1
ATOM 790 O O . ALA A 1 110 ? 23.107 0.233 -20.996 1.00 93.38 110 ALA A O 1
ATOM 791 N N . LYS A 1 111 ? 22.541 0.335 -23.169 1.00 94.38 111 LYS A N 1
ATOM 792 C CA . LYS A 1 111 ? 21.101 0.554 -22.931 1.00 94.38 111 LYS A CA 1
ATOM 793 C C . LYS A 1 111 ? 20.441 -0.623 -22.214 1.00 94.38 111 LYS A C 1
ATOM 795 O O . LYS A 1 111 ? 19.638 -0.409 -21.308 1.00 94.38 111 LYS A O 1
ATOM 800 N N . ARG A 1 112 ? 20.765 -1.863 -22.594 1.00 94.81 112 ARG A N 1
ATOM 801 C CA . ARG A 1 112 ? 20.257 -3.068 -21.920 1.00 94.81 112 ARG A CA 1
ATOM 802 C C . ARG A 1 112 ? 20.707 -3.117 -20.465 1.00 94.81 112 ARG A C 1
ATOM 804 O O . ARG A 1 112 ? 19.888 -3.402 -19.597 1.00 94.81 112 ARG A O 1
ATOM 811 N N . ASN A 1 113 ? 21.971 -2.812 -20.192 1.00 95.94 113 ASN A N 1
ATOM 812 C CA . ASN A 1 113 ? 22.506 -2.801 -18.832 1.00 95.94 113 ASN A CA 1
ATOM 813 C C . ASN A 1 113 ? 21.884 -1.686 -17.979 1.00 95.94 113 ASN A C 1
ATOM 815 O O . ASN A 1 113 ? 21.461 -1.954 -16.858 1.00 95.94 113 ASN A O 1
ATOM 819 N N . ASP A 1 114 ? 21.732 -0.472 -18.514 1.00 96.81 114 ASP A N 1
ATOM 820 C CA . ASP A 1 114 ? 21.026 0.619 -17.827 1.00 96.81 114 ASP A CA 1
ATOM 821 C C . ASP A 1 114 ? 19.568 0.244 -17.504 1.00 96.81 114 ASP A C 1
ATOM 823 O O . ASP A 1 114 ? 19.120 0.400 -16.369 1.00 96.81 114 ASP A O 1
ATOM 827 N N . LEU A 1 115 ? 18.831 -0.331 -18.460 1.00 96.62 115 LEU A N 1
ATOM 828 C CA . LEU A 1 115 ? 17.454 -0.768 -18.221 1.00 96.62 115 LEU A CA 1
ATOM 829 C C . LEU A 1 115 ? 17.353 -1.924 -17.221 1.00 96.62 115 LEU A C 1
ATOM 831 O O . LEU A 1 115 ? 16.401 -1.947 -16.443 1.00 96.62 115 LEU A O 1
ATOM 835 N N . ARG A 1 116 ? 18.315 -2.855 -17.210 1.00 96.69 116 ARG A N 1
ATOM 836 C CA . ARG A 1 116 ? 18.405 -3.912 -16.189 1.00 96.69 116 ARG A CA 1
ATOM 837 C C . ARG A 1 116 ? 18.615 -3.314 -14.802 1.00 96.69 116 ARG A C 1
ATOM 839 O O . ARG A 1 116 ? 17.840 -3.617 -13.905 1.00 96.69 116 ARG A O 1
ATOM 846 N N . ASN A 1 117 ? 19.559 -2.385 -14.657 1.00 97.88 117 ASN A N 1
ATOM 847 C CA . ASN A 1 117 ? 19.808 -1.704 -13.386 1.00 97.88 117 ASN A CA 1
ATOM 848 C C . ASN A 1 117 ? 18.563 -0.954 -12.889 1.00 97.88 117 ASN A C 1
ATOM 850 O O . ASN A 1 117 ? 18.205 -1.038 -11.714 1.00 97.88 117 ASN A O 1
ATOM 854 N N . ARG A 1 118 ? 17.857 -0.254 -13.787 1.00 98.12 118 ARG A N 1
ATOM 855 C CA . ARG A 1 118 ? 16.592 0.418 -13.452 1.00 98.12 118 ARG A CA 1
ATOM 856 C C . ARG A 1 118 ? 15.495 -0.571 -13.076 1.00 98.12 118 ARG A C 1
ATOM 858 O O . ARG A 1 118 ? 14.708 -0.272 -12.185 1.00 98.12 118 ARG A O 1
ATOM 865 N N . LEU A 1 119 ? 15.422 -1.724 -13.743 1.00 98.06 119 LEU A N 1
ATOM 866 C CA . LEU A 1 119 ? 14.447 -2.765 -13.421 1.00 98.06 119 LEU A CA 1
ATOM 867 C C . LEU A 1 119 ? 14.716 -3.348 -12.033 1.00 98.06 119 LEU A C 1
ATOM 869 O O . LEU A 1 119 ? 13.780 -3.504 -11.255 1.00 98.06 119 LEU A O 1
ATOM 873 N N . ASP A 1 120 ? 15.974 -3.624 -11.703 1.00 97.94 120 ASP A N 1
ATOM 874 C CA . ASP A 1 120 ? 16.351 -4.130 -10.384 1.00 97.94 120 ASP A CA 1
ATOM 875 C C . ASP A 1 120 ? 16.033 -3.112 -9.284 1.00 97.94 120 ASP A C 1
ATOM 877 O O . ASP A 1 120 ? 15.498 -3.477 -8.236 1.00 97.94 120 ASP A O 1
ATOM 881 N N . GLN A 1 121 ? 16.281 -1.826 -9.540 1.00 98.06 121 GLN A N 1
ATOM 882 C CA . GLN A 1 121 ? 15.883 -0.751 -8.635 1.00 98.06 121 GLN A CA 1
ATOM 883 C C . GLN A 1 121 ? 14.355 -0.676 -8.471 1.00 98.06 121 GLN A C 1
ATOM 885 O O . GLN A 1 121 ? 13.861 -0.663 -7.345 1.00 98.06 121 GLN A O 1
ATOM 890 N N . ALA A 1 122 ? 13.595 -0.708 -9.569 1.00 97.50 122 ALA A N 1
ATOM 891 C CA . ALA A 1 122 ? 12.132 -0.685 -9.531 1.00 97.50 122 ALA A CA 1
ATOM 892 C C . ALA A 1 122 ? 11.547 -1.902 -8.790 1.00 97.50 122 ALA A C 1
ATOM 894 O O . ALA A 1 122 ? 10.572 -1.770 -8.051 1.00 97.50 122 ALA A O 1
ATOM 895 N N . LYS A 1 123 ? 12.163 -3.085 -8.922 1.00 98.12 123 LYS A N 1
ATOM 896 C CA . LYS A 1 123 ? 11.777 -4.291 -8.172 1.00 98.12 123 LYS A CA 1
ATOM 897 C C . LYS A 1 123 ? 12.001 -4.123 -6.671 1.00 98.12 123 LYS A C 1
ATOM 899 O O . LYS A 1 123 ? 11.111 -4.445 -5.889 1.00 98.12 123 LYS A O 1
ATOM 904 N N . ARG A 1 124 ? 13.139 -3.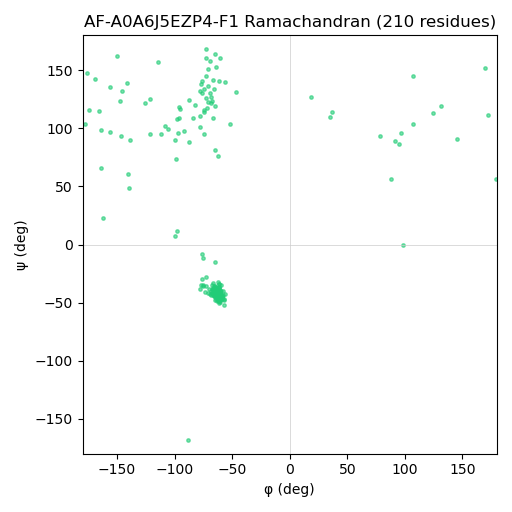553 -6.262 1.00 98.25 124 ARG A N 1
ATOM 905 C CA . ARG A 1 124 ? 13.401 -3.229 -4.847 1.00 98.25 124 ARG A CA 1
ATOM 906 C C . ARG A 1 124 ? 12.383 -2.232 -4.299 1.00 98.25 124 ARG A C 1
ATOM 908 O O . ARG A 1 124 ? 11.933 -2.374 -3.165 1.00 98.25 124 ARG A O 1
ATOM 915 N N . GLU A 1 125 ? 11.996 -1.242 -5.099 1.00 97.94 125 GLU A N 1
ATOM 916 C CA . GLU A 1 125 ? 10.950 -0.282 -4.735 1.00 97.94 125 GLU A CA 1
ATOM 917 C C . GLU A 1 125 ? 9.577 -0.947 -4.605 1.00 97.94 125 GLU A C 1
ATOM 919 O O . GLU A 1 125 ? 8.861 -0.668 -3.642 1.00 97.94 125 GLU A O 1
ATOM 924 N N . LEU A 1 126 ? 9.228 -1.869 -5.509 1.00 98.19 126 LEU A N 1
ATOM 925 C CA . LEU A 1 126 ? 8.005 -2.670 -5.422 1.00 98.19 126 LEU A CA 1
ATOM 926 C C . LEU A 1 126 ? 7.977 -3.519 -4.148 1.00 98.19 126 LEU A C 1
ATOM 928 O O . LEU A 1 126 ? 6.973 -3.516 -3.435 1.00 98.19 126 LEU A O 1
ATOM 932 N N . ASP A 1 127 ? 9.071 -4.205 -3.825 1.00 98.00 127 ASP A N 1
ATOM 933 C CA . ASP A 1 127 ? 9.179 -4.991 -2.595 1.00 98.00 127 ASP A CA 1
ATOM 934 C C . ASP A 1 127 ? 9.082 -4.101 -1.350 1.00 98.00 127 ASP A C 1
ATOM 936 O O . ASP A 1 127 ? 8.395 -4.439 -0.384 1.00 98.00 127 ASP A O 1
ATOM 940 N N . GLY A 1 128 ? 9.708 -2.922 -1.379 1.00 98.06 128 GLY A N 1
ATOM 941 C CA . GLY A 1 128 ? 9.576 -1.918 -0.326 1.00 98.06 128 GLY A CA 1
ATOM 942 C C . GLY A 1 128 ? 8.137 -1.417 -0.164 1.00 98.06 128 GLY A C 1
ATOM 943 O O . GLY A 1 128 ? 7.652 -1.286 0.961 1.00 98.06 128 GLY A O 1
ATOM 944 N N . ALA A 1 129 ? 7.430 -1.171 -1.268 1.00 97.44 129 ALA A N 1
ATOM 945 C CA . ALA A 1 129 ? 6.028 -0.764 -1.257 1.00 97.44 129 ALA A CA 1
ATOM 946 C C . ALA A 1 129 ? 5.117 -1.870 -0.703 1.00 97.44 129 ALA A C 1
ATOM 948 O O . ALA A 1 129 ? 4.221 -1.573 0.085 1.00 97.44 129 ALA A O 1
ATOM 949 N N . ARG A 1 130 ? 5.378 -3.139 -1.047 1.00 98.06 130 ARG A N 1
ATOM 950 C CA . ARG A 1 130 ? 4.651 -4.299 -0.504 1.00 98.06 130 ARG A CA 1
ATOM 951 C C . ARG A 1 130 ? 4.814 -4.408 1.006 1.00 98.06 130 ARG A C 1
ATOM 953 O O . ARG A 1 130 ? 3.819 -4.439 1.712 1.00 98.06 130 ARG A O 1
ATOM 960 N N . ARG A 1 131 ? 6.046 -4.317 1.517 1.00 98.31 131 ARG A N 1
ATOM 961 C CA . ARG A 1 131 ? 6.302 -4.332 2.970 1.00 98.31 131 ARG A CA 1
ATOM 962 C C . ARG A 1 131 ? 5.574 -3.208 3.707 1.00 98.31 131 ARG A C 1
ATOM 964 O O . ARG A 1 131 ?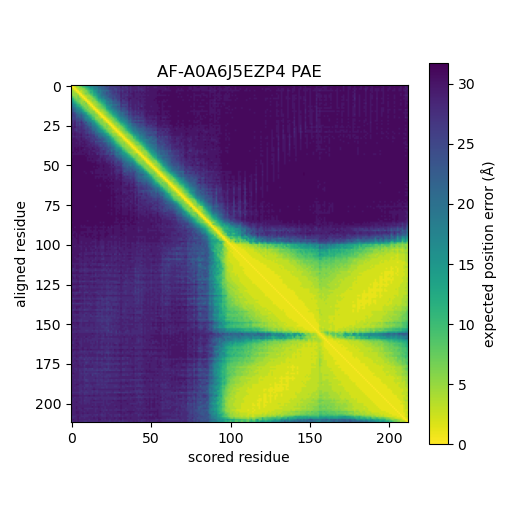 5.063 -3.420 4.803 1.00 98.31 131 ARG A O 1
ATOM 971 N N . LYS A 1 132 ? 5.521 -2.008 3.117 1.00 98.00 132 LYS A N 1
ATOM 972 C CA . LYS A 1 132 ? 4.760 -0.880 3.679 1.00 98.00 132 LYS A CA 1
ATOM 973 C C . LYS A 1 132 ? 3.259 -1.160 3.683 1.00 98.00 132 LYS A C 1
ATOM 975 O O . LYS A 1 132 ? 2.608 -0.877 4.682 1.00 98.00 132 LYS A O 1
ATOM 980 N N . TYR A 1 133 ? 2.731 -1.729 2.600 1.00 98.12 133 TYR A N 1
ATOM 981 C CA . TYR A 1 133 ? 1.334 -2.144 2.514 1.00 98.12 133 TYR A CA 1
ATOM 982 C C . TYR A 1 133 ? 0.986 -3.194 3.573 1.00 98.12 133 TYR A C 1
ATOM 984 O O . TYR A 1 133 ? 0.047 -2.980 4.334 1.00 98.12 133 TYR A O 1
ATOM 992 N N . ASP A 1 134 ? 1.783 -4.255 3.699 1.00 98.12 134 ASP A N 1
ATOM 993 C CA . ASP A 1 134 ? 1.572 -5.306 4.700 1.00 98.12 134 ASP A CA 1
ATOM 994 C C . ASP A 1 134 ? 1.625 -4.732 6.124 1.00 98.12 134 ASP A C 1
ATOM 996 O O . ASP A 1 134 ? 0.774 -5.024 6.964 1.00 98.12 134 ASP A O 1
ATOM 1000 N N . GLY A 1 135 ? 2.581 -3.834 6.388 1.00 98.19 135 GLY A N 1
ATOM 1001 C CA . GLY A 1 135 ? 2.674 -3.120 7.660 1.00 98.19 135 GLY A CA 1
ATOM 1002 C C . GLY A 1 135 ? 1.458 -2.232 7.952 1.00 98.19 135 GLY A C 1
ATOM 1003 O O . GLY A 1 135 ? 0.999 -2.183 9.095 1.00 98.19 135 GLY A O 1
ATOM 1004 N N . ALA A 1 136 ? 0.918 -1.553 6.937 1.00 97.69 136 ALA A N 1
ATOM 1005 C CA . ALA A 1 136 ? -0.279 -0.725 7.065 1.00 97.69 136 ALA A CA 1
ATOM 1006 C C . ALA A 1 136 ? -1.534 -1.573 7.327 1.00 97.69 136 ALA A C 1
ATOM 1008 O O . ALA A 1 136 ? -2.343 -1.205 8.178 1.00 97.69 136 ALA A O 1
ATOM 1009 N N . VAL A 1 137 ? -1.670 -2.726 6.662 1.00 98.12 137 VAL A N 1
ATOM 1010 C CA . VAL A 1 137 ? -2.765 -3.681 6.902 1.00 98.12 137 VAL A CA 1
ATOM 1011 C C . VAL A 1 137 ? -2.696 -4.223 8.328 1.00 98.12 137 VAL A C 1
ATOM 1013 O O . VAL A 1 137 ? -3.677 -4.125 9.059 1.00 98.12 137 VAL A O 1
ATOM 1016 N N . ALA A 1 138 ? -1.523 -4.670 8.782 1.00 98.12 138 ALA A N 1
ATOM 1017 C CA . ALA A 1 138 ? -1.348 -5.144 10.154 1.00 98.12 138 ALA A CA 1
ATOM 1018 C C . ALA A 1 138 ? -1.637 -4.048 11.200 1.00 98.12 138 ALA A C 1
ATOM 1020 O O . ALA A 1 138 ? -2.138 -4.326 12.289 1.00 98.12 138 ALA A O 1
ATOM 1021 N N . ALA A 1 139 ? -1.321 -2.782 10.903 1.00 96.94 139 ALA A N 1
ATOM 1022 C CA . ALA A 1 139 ? -1.682 -1.665 11.774 1.00 96.94 139 ALA A CA 1
ATOM 1023 C C . ALA A 1 139 ? -3.201 -1.435 11.815 1.00 96.94 139 ALA A C 1
ATOM 1025 O O . ALA A 1 139 ? -3.747 -1.225 12.899 1.00 96.94 139 ALA A O 1
ATOM 1026 N N . LEU A 1 140 ? -3.875 -1.515 10.663 1.00 97.75 140 LEU A N 1
ATOM 1027 C CA . LEU A 1 140 ? -5.328 -1.397 10.562 1.00 97.75 140 LEU A CA 1
ATOM 1028 C C . LEU A 1 140 ? -6.041 -2.512 11.342 1.00 97.75 140 LEU A C 1
ATOM 1030 O O . LEU A 1 140 ? -6.972 -2.233 12.095 1.00 97.75 140 LEU A O 1
ATOM 1034 N N . GLU A 1 141 ? -5.568 -3.753 11.231 1.00 97.19 141 GLU A N 1
ATOM 1035 C CA . GLU A 1 141 ? -6.091 -4.897 11.989 1.00 97.19 141 GLU A CA 1
ATOM 1036 C C . GLU A 1 141 ? -5.985 -4.666 13.501 1.00 97.19 141 GLU A C 1
ATOM 1038 O O . GLU A 1 141 ? -6.983 -4.774 14.212 1.00 97.19 141 GLU A O 1
ATOM 1043 N N . ARG A 1 142 ? -4.823 -4.212 13.996 1.00 97.19 142 ARG A N 1
ATOM 1044 C CA . ARG A 1 142 ? -4.657 -3.866 15.421 1.00 97.19 142 ARG A CA 1
ATOM 1045 C C . ARG A 1 142 ? -5.615 -2.765 15.874 1.00 97.19 142 ARG A C 1
ATOM 1047 O O . ARG A 1 142 ? -6.136 -2.843 16.985 1.00 97.19 142 ARG A O 1
ATOM 1054 N N . THR A 1 143 ? -5.844 -1.740 15.046 1.00 95.94 143 THR A N 1
ATOM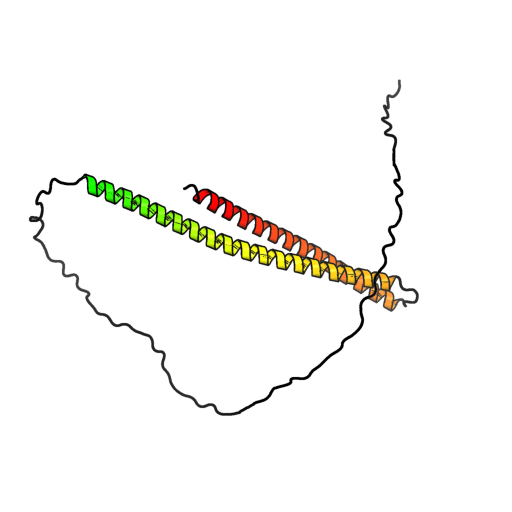 1055 C CA . THR A 1 143 ? -6.824 -0.689 15.370 1.00 95.94 143 THR A CA 1
ATOM 1056 C C . THR A 1 143 ? -8.254 -1.223 15.362 1.00 95.94 143 THR A C 1
ATOM 1058 O O . THR A 1 143 ? -9.027 -0.879 16.251 1.00 95.94 143 THR A O 1
ATOM 1061 N N . SER A 1 144 ? -8.593 -2.121 14.433 1.00 96.81 144 SER A N 1
ATOM 1062 C CA . SER A 1 144 ? -9.902 -2.778 14.391 1.00 96.81 144 SER A CA 1
ATOM 1063 C C . SER A 1 144 ? -10.150 -3.609 15.652 1.00 96.81 144 SER A C 1
ATOM 1065 O O . SER A 1 144 ? -11.205 -3.484 16.272 1.00 96.81 144 SER A O 1
ATOM 1067 N N . ASP A 1 145 ? -9.160 -4.382 16.099 1.00 96.38 145 ASP A N 1
ATOM 1068 C CA . ASP A 1 145 ? -9.257 -5.157 17.339 1.00 96.38 145 ASP A CA 1
ATOM 1069 C C . ASP A 1 145 ? -9.363 -4.265 18.579 1.00 96.38 145 ASP A C 1
ATOM 1071 O O . ASP A 1 145 ? -10.079 -4.594 19.525 1.00 96.38 145 ASP A O 1
ATOM 1075 N N . ALA A 1 146 ? -8.677 -3.119 18.595 1.00 94.00 146 ALA A N 1
ATOM 1076 C CA . ALA A 1 146 ? -8.806 -2.147 19.677 1.00 94.00 146 ALA A CA 1
ATOM 1077 C C . ALA A 1 146 ? -10.224 -1.556 19.747 1.00 94.00 146 ALA A C 1
ATOM 1079 O O . ALA A 1 146 ? -10.781 -1.466 20.841 1.00 94.00 146 ALA A O 1
ATOM 1080 N N . VAL A 1 147 ? -10.823 -1.213 18.600 1.00 94.56 147 VAL A N 1
ATOM 1081 C CA . VAL A 1 147 ? -12.215 -0.741 18.522 1.00 94.56 147 VAL A CA 1
ATOM 1082 C C . VAL A 1 147 ? -13.178 -1.812 19.034 1.00 94.56 147 VAL A C 1
ATOM 1084 O O . VAL A 1 147 ? -13.997 -1.505 19.895 1.00 94.56 147 VAL A O 1
ATOM 1087 N N . LYS A 1 148 ? -13.035 -3.070 18.593 1.00 94.94 148 LYS A N 1
ATOM 1088 C CA . LYS A 1 148 ? -13.870 -4.188 19.075 1.00 94.94 148 LYS A CA 1
ATOM 1089 C C . LYS A 1 148 ? -13.785 -4.355 20.591 1.00 94.94 148 LYS A C 1
ATOM 1091 O O . LYS A 1 148 ? -14.806 -4.384 21.259 1.00 94.94 148 LYS A O 1
ATOM 1096 N N . ARG A 1 149 ? -12.574 -4.342 21.163 1.00 94.69 149 ARG A N 1
ATOM 1097 C CA . ARG A 1 149 ? -12.386 -4.429 22.625 1.00 94.69 149 ARG A CA 1
ATOM 1098 C C . ARG A 1 149 ? -13.027 -3.266 23.381 1.00 94.69 149 ARG A C 1
ATOM 1100 O O . ARG A 1 149 ? -13.427 -3.437 24.529 1.00 94.69 149 ARG A O 1
ATOM 1107 N N . LEU A 1 150 ? -13.048 -2.068 22.798 1.00 92.88 150 LEU A N 1
ATOM 1108 C CA . LEU A 1 150 ? -13.720 -0.916 23.401 1.00 92.88 150 LEU A CA 1
ATOM 1109 C C . LEU A 1 150 ? -15.240 -1.045 23.316 1.00 92.88 150 LEU A C 1
ATOM 1111 O O . LEU A 1 150 ? -15.918 -0.639 24.253 1.00 92.88 150 LEU A O 1
ATOM 1115 N N . ASP A 1 151 ? -15.763 -1.610 22.230 1.00 92.06 151 ASP A N 1
ATOM 1116 C CA . ASP A 1 151 ? -17.185 -1.921 22.086 1.00 92.06 151 ASP A CA 1
ATOM 1117 C C . ASP A 1 151 ? -17.629 -2.991 23.089 1.00 92.06 151 ASP A C 1
ATOM 1119 O O . ASP A 1 151 ? -18.546 -2.751 23.869 1.00 92.06 151 ASP A O 1
ATOM 1123 N N . ASP A 1 152 ? -16.880 -4.090 23.208 1.00 93.94 152 ASP A N 1
ATOM 1124 C CA . ASP A 1 152 ? -17.131 -5.132 24.211 1.00 93.94 152 ASP A CA 1
ATOM 1125 C C . ASP A 1 152 ? -17.148 -4.554 25.632 1.00 93.94 152 ASP A C 1
ATOM 1127 O O . ASP A 1 152 ? -18.020 -4.881 26.434 1.00 93.94 152 ASP A O 1
ATOM 1131 N N . LYS A 1 153 ? -16.207 -3.651 25.951 1.00 92.00 153 LYS A N 1
ATOM 1132 C CA . LYS A 1 153 ? -16.187 -2.935 27.235 1.00 92.00 153 LYS A CA 1
ATOM 1133 C C . LYS A 1 153 ? -17.406 -2.038 27.403 1.00 92.00 153 LYS A C 1
ATOM 1135 O O . LYS A 1 153 ? -17.973 -2.025 28.486 1.00 92.00 153 LYS A O 1
ATOM 1140 N N . ALA A 1 154 ? -17.823 -1.307 26.371 1.00 90.25 154 ALA A N 1
ATOM 1141 C CA . ALA A 1 154 ? -19.005 -0.449 26.437 1.00 90.25 154 ALA A CA 1
ATOM 1142 C C . ALA A 1 154 ? -20.294 -1.246 26.709 1.00 90.25 154 ALA A C 1
ATOM 1144 O O . ALA A 1 154 ? -21.181 -0.743 27.397 1.00 90.25 154 ALA A O 1
ATOM 1145 N N . GLN A 1 155 ? -20.374 -2.488 26.218 1.00 90.00 155 GLN A N 1
ATOM 1146 C CA . GLN A 1 155 ? -21.500 -3.401 26.446 1.00 90.00 155 GLN A CA 1
ATOM 1147 C C . GLN A 1 155 ? -21.520 -4.020 27.857 1.00 90.00 155 GLN A C 1
ATOM 1149 O O . GLN A 1 155 ? -22.526 -4.610 28.254 1.00 90.00 155 GLN A O 1
ATOM 1154 N N . GLN A 1 156 ? -20.445 -3.896 28.648 1.00 90.88 156 GLN A N 1
ATOM 1155 C CA . GLN A 1 156 ? -20.404 -4.456 30.001 1.00 90.88 156 GLN A CA 1
ATOM 1156 C C . GLN A 1 156 ? -21.382 -3.733 30.938 1.00 90.88 156 GLN A C 1
ATOM 1158 O O . GLN A 1 156 ? -21.315 -2.521 31.163 1.00 90.88 156 GLN A O 1
ATOM 1163 N N . SER A 1 157 ? -22.287 -4.502 31.544 1.00 67.94 157 SER A N 1
ATOM 1164 C CA . SER A 1 157 ? -23.200 -4.009 32.575 1.00 67.94 157 SER A CA 1
ATOM 1165 C C . SER A 1 157 ? -22.439 -3.619 33.846 1.00 67.94 157 SER A C 1
ATOM 1167 O O . SER A 1 157 ? -21.529 -4.332 34.263 1.00 67.94 157 SER A O 1
ATOM 1169 N N . GLY A 1 158 ? -22.854 -2.533 34.503 1.00 83.50 158 GLY A N 1
ATOM 1170 C CA . GLY A 1 158 ? -22.277 -2.088 35.782 1.00 83.50 158 GLY A CA 1
ATOM 1171 C C . GLY A 1 158 ? -21.225 -0.982 35.679 1.00 83.50 158 GLY A C 1
ATOM 1172 O O . GLY A 1 158 ? -20.750 -0.518 36.710 1.00 83.50 158 GLY A O 1
ATOM 1173 N N . LEU A 1 159 ? -20.903 -0.513 34.469 1.00 88.00 159 LEU A N 1
ATOM 1174 C CA . LEU A 1 159 ? -20.080 0.684 34.296 1.00 88.00 159 LEU A CA 1
ATOM 1175 C C . LEU A 1 159 ? -20.803 1.933 34.808 1.00 88.00 159 LEU A C 1
ATOM 1177 O O . LEU A 1 159 ? -21.974 2.154 34.472 1.00 88.00 159 LEU A O 1
ATOM 1181 N N . ASP A 1 160 ? -20.087 2.759 35.569 1.00 91.81 160 ASP A N 1
ATOM 1182 C CA . ASP A 1 160 ? -20.574 4.071 35.987 1.00 91.81 160 ASP A CA 1
ATOM 1183 C C . ASP A 1 160 ? -20.589 5.076 34.812 1.00 91.81 160 ASP A C 1
ATOM 1185 O O . ASP A 1 160 ? -20.055 4.825 33.725 1.00 91.81 160 ASP A O 1
ATOM 1189 N N . ALA A 1 161 ? -21.241 6.227 35.006 1.00 90.12 161 ALA A N 1
ATOM 1190 C CA . ALA A 1 161 ? -21.377 7.240 33.957 1.00 90.12 161 ALA A CA 1
ATOM 1191 C C . ALA A 1 161 ? -20.020 7.803 33.488 1.00 90.12 161 ALA A C 1
ATOM 1193 O O . ALA A 1 161 ? -19.819 8.010 32.292 1.00 90.12 161 ALA A O 1
ATOM 1194 N N . ALA A 1 162 ? -19.063 7.987 34.402 1.00 92.38 162 ALA A N 1
ATOM 1195 C CA . ALA A 1 162 ? -17.748 8.531 34.076 1.00 92.38 162 ALA A CA 1
ATOM 1196 C C . ALA A 1 162 ? -16.906 7.541 33.250 1.00 92.38 162 ALA A C 1
ATOM 1198 O O . ALA A 1 162 ? -16.209 7.941 32.313 1.00 92.38 162 ALA A O 1
ATOM 1199 N N . GLN A 1 163 ? -16.997 6.247 33.561 1.00 92.56 163 GLN A N 1
ATOM 1200 C CA . GLN A 1 163 ? -16.371 5.155 32.821 1.00 92.56 163 GLN A CA 1
ATOM 1201 C C . GLN A 1 163 ? -16.963 5.023 31.418 1.00 92.56 163 GLN A C 1
ATOM 1203 O O . GLN A 1 163 ? -16.207 4.911 30.451 1.00 92.56 163 GLN A O 1
ATOM 1208 N N . ARG A 1 164 ? -18.293 5.100 31.281 1.00 91.56 164 ARG A N 1
ATOM 1209 C CA . ARG A 1 164 ? -18.958 5.104 29.967 1.00 91.56 164 ARG A CA 1
ATOM 1210 C C . ARG A 1 164 ? -18.511 6.284 29.113 1.00 91.56 164 ARG A C 1
ATOM 1212 O O . ARG A 1 164 ? -18.144 6.087 27.957 1.00 91.56 164 ARG A O 1
ATOM 1219 N N . ASP A 1 165 ? -18.448 7.483 29.686 1.00 92.75 165 ASP A N 1
ATOM 1220 C CA . ASP A 1 165 ? -17.970 8.672 28.976 1.00 92.75 165 ASP A CA 1
ATOM 1221 C C . ASP A 1 165 ? -16.497 8.550 28.563 1.00 92.75 165 ASP A C 1
ATOM 1223 O O . ASP A 1 165 ? -16.103 8.994 27.480 1.00 92.75 165 ASP A O 1
ATOM 1227 N N . ALA A 1 166 ? -15.659 7.939 29.405 1.00 93.81 166 ALA A N 1
ATOM 1228 C CA . ALA A 1 166 ? -14.264 7.667 29.075 1.00 93.81 166 ALA A CA 1
ATOM 1229 C C . ALA A 1 166 ? -14.129 6.672 27.912 1.00 93.81 166 ALA A C 1
ATOM 1231 O O . ALA A 1 166 ? -13.360 6.934 26.984 1.00 93.81 166 ALA A O 1
ATOM 1232 N N . ILE A 1 167 ? -14.903 5.582 27.920 1.00 93.69 167 ILE A N 1
ATOM 1233 C CA . ILE A 1 167 ? -14.934 4.599 26.829 1.00 93.69 167 ILE A CA 1
ATOM 1234 C C . ILE A 1 167 ? -15.447 5.247 25.541 1.00 93.69 167 ILE A C 1
ATOM 1236 O O . ILE A 1 167 ? -14.826 5.082 24.496 1.00 93.69 167 ILE A O 1
ATOM 1240 N N . ALA A 1 168 ? -16.498 6.068 25.609 1.00 92.25 168 ALA A N 1
ATOM 1241 C CA . ALA A 1 168 ? -17.025 6.779 24.446 1.00 92.25 168 ALA A CA 1
ATOM 1242 C C . ALA A 1 168 ? -15.980 7.717 23.811 1.00 92.25 168 ALA A C 1
ATOM 1244 O O . ALA A 1 168 ? -15.868 7.792 22.586 1.00 92.25 168 ALA A O 1
ATOM 1245 N N . ARG A 1 169 ? -15.164 8.412 24.620 1.00 94.62 169 ARG A N 1
ATOM 1246 C CA . ARG A 1 169 ? -14.035 9.212 24.104 1.00 94.62 169 ARG A CA 1
ATOM 1247 C C . ARG A 1 169 ? -12.969 8.338 23.441 1.00 94.62 169 ARG A C 1
ATOM 1249 O O . ARG A 1 169 ? -12.484 8.694 22.370 1.00 94.62 169 ARG A O 1
ATOM 1256 N N . GLN A 1 170 ? -12.630 7.201 24.048 1.00 94.19 170 GLN A N 1
ATOM 1257 C CA . GLN A 1 170 ? -11.667 6.250 23.481 1.00 94.19 170 GLN A CA 1
ATOM 1258 C C . GLN A 1 170 ? -12.168 5.643 22.164 1.00 94.19 170 GLN A C 1
ATOM 1260 O O . GLN A 1 170 ? -11.388 5.520 21.227 1.00 94.19 170 GLN A O 1
ATOM 1265 N N . GLN A 1 171 ? -13.460 5.323 22.057 1.00 94.38 171 GLN A N 1
ATOM 1266 C CA . GLN A 1 171 ? -14.072 4.808 20.831 1.00 94.38 171 GLN A CA 1
ATOM 1267 C C . GLN A 1 171 ? -14.008 5.820 19.687 1.00 94.38 171 GLN A C 1
ATOM 1269 O O . GLN A 1 171 ? -13.681 5.437 18.565 1.00 94.38 171 GLN A O 1
ATOM 1274 N N . ARG A 1 172 ? -14.273 7.107 19.955 1.00 94.38 172 ARG A N 1
ATOM 1275 C CA . ARG A 1 172 ? -14.135 8.165 18.939 1.00 94.38 172 ARG A CA 1
ATOM 1276 C C . ARG A 1 172 ? -12.697 8.262 18.440 1.00 94.38 172 ARG A C 1
ATOM 1278 O O . ARG A 1 172 ? -12.475 8.148 17.243 1.00 94.38 172 ARG A O 1
ATOM 1285 N N . ALA A 1 173 ? -11.730 8.348 19.355 1.00 95.12 173 ALA A N 1
ATOM 1286 C CA . ALA A 1 173 ? -10.314 8.403 18.993 1.00 95.12 173 ALA A CA 1
ATOM 1287 C C . ALA A 1 173 ? -9.864 7.164 18.194 1.00 95.12 173 ALA A C 1
ATOM 1289 O O . ALA A 1 173 ? -9.213 7.293 17.162 1.00 95.12 173 ALA A O 1
ATOM 1290 N N . ALA A 1 174 ? -10.264 5.962 18.623 1.00 94.25 174 ALA A N 1
ATOM 1291 C CA . ALA A 1 174 ? -9.935 4.722 17.923 1.00 94.25 174 ALA A CA 1
ATOM 1292 C C . ALA A 1 174 ? -10.603 4.627 16.538 1.00 94.25 174 ALA A C 1
ATOM 1294 O O . ALA A 1 174 ? -10.016 4.078 15.607 1.00 94.25 174 ALA A O 1
ATOM 1295 N N . SER A 1 175 ? -11.808 5.183 16.385 1.00 93.94 175 SER A N 1
ATOM 1296 C CA . SER A 1 175 ? -12.503 5.263 15.094 1.00 93.94 175 SER A CA 1
ATOM 1297 C C . SER A 1 175 ? -11.810 6.238 14.141 1.00 93.94 175 SER A C 1
ATOM 1299 O O . SER A 1 175 ? -11.621 5.916 12.968 1.00 93.94 175 SER A O 1
ATOM 1301 N N . ASP A 1 176 ? -11.377 7.398 14.637 1.00 95.75 176 ASP A N 1
ATOM 1302 C CA . ASP A 1 176 ? -10.605 8.367 13.852 1.00 95.75 176 ASP A CA 1
ATOM 1303 C C . ASP A 1 176 ? -9.276 7.754 13.380 1.00 95.75 176 ASP A C 1
ATOM 1305 O O . ASP A 1 176 ? -8.913 7.850 12.201 1.00 95.75 176 ASP A O 1
ATOM 1309 N N . ASP A 1 177 ? -8.584 7.041 14.274 1.00 96.50 177 ASP A N 1
ATOM 1310 C CA . ASP A 1 177 ? -7.365 6.302 13.947 1.00 96.50 177 ASP A CA 1
ATOM 1311 C C . ASP A 1 177 ? -7.623 5.203 12.908 1.00 96.50 177 ASP A C 1
ATOM 1313 O O . ASP A 1 177 ? -6.848 5.065 11.958 1.00 96.50 177 ASP A O 1
ATOM 1317 N N . PHE A 1 178 ? -8.723 4.455 13.027 1.00 96.69 178 PHE A N 1
ATOM 1318 C CA . PHE A 1 178 ? -9.113 3.434 12.052 1.00 96.69 178 PHE A CA 1
ATOM 1319 C C . PHE A 1 178 ? -9.299 4.027 10.648 1.00 96.69 178 PHE A C 1
ATOM 1321 O O . PHE A 1 178 ? -8.767 3.495 9.668 1.00 96.69 178 PHE A O 1
ATOM 1328 N N . TRP A 1 179 ? -10.002 5.157 10.528 1.00 96.69 179 TRP A N 1
ATOM 1329 C CA . TRP A 1 179 ? -10.195 5.820 9.236 1.00 96.69 179 TRP A CA 1
ATOM 1330 C C . TRP A 1 179 ? -8.887 6.355 8.662 1.00 96.69 179 TRP A C 1
ATOM 1332 O O . TRP A 1 179 ? -8.616 6.188 7.469 1.00 96.69 179 TRP A O 1
ATOM 1342 N N . LYS A 1 180 ? -8.024 6.916 9.513 1.00 97.31 180 LYS A N 1
ATOM 1343 C CA . LYS A 1 180 ? -6.679 7.332 9.114 1.00 97.31 180 LYS A CA 1
ATOM 1344 C C . LYS A 1 180 ? -5.861 6.151 8.585 1.00 97.31 180 LYS A C 1
ATOM 1346 O O . LYS A 1 180 ? -5.282 6.251 7.503 1.00 97.31 180 LYS A O 1
ATOM 1351 N N . LYS A 1 181 ? -5.855 5.014 9.290 1.00 96.94 181 LYS A N 1
ATOM 1352 C CA . LYS A 1 181 ? -5.155 3.791 8.857 1.00 96.94 181 LYS A CA 1
ATOM 1353 C C . LYS A 1 181 ? -5.735 3.198 7.582 1.00 96.94 181 LYS A C 1
ATOM 1355 O O . LYS A 1 181 ? -4.978 2.770 6.716 1.00 96.94 181 LYS A O 1
ATOM 1360 N N . THR A 1 182 ? -7.049 3.259 7.405 1.00 97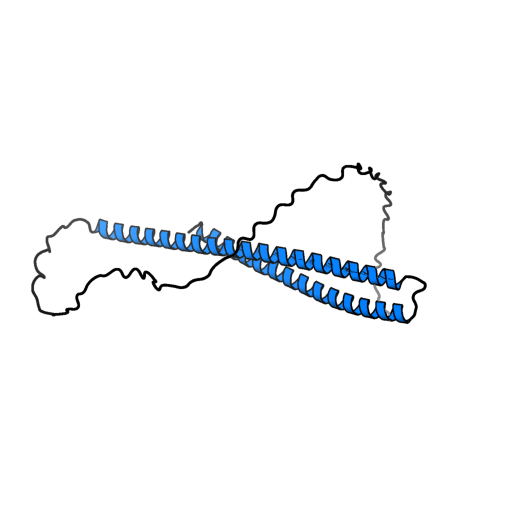.69 182 THR A N 1
ATOM 1361 C CA . THR A 1 182 ? -7.703 2.858 6.153 1.00 97.69 182 THR A CA 1
ATOM 1362 C C . THR A 1 182 ? -7.207 3.707 4.975 1.00 97.69 182 THR A C 1
ATOM 1364 O O . THR A 1 182 ? -6.881 3.173 3.912 1.00 97.69 182 THR A O 1
ATOM 1367 N N . GLY A 1 183 ? -7.064 5.021 5.177 1.00 97.62 183 GLY A N 1
ATOM 1368 C CA . GLY A 1 183 ? -6.456 5.925 4.199 1.00 97.62 183 GLY A CA 1
ATOM 1369 C C . GLY A 1 183 ? -4.993 5.583 3.887 1.00 97.62 183 GLY A C 1
ATOM 1370 O O . GLY A 1 183 ? -4.612 5.525 2.718 1.00 97.62 183 GLY A O 1
ATOM 1371 N N . GLU A 1 184 ? -4.180 5.294 4.907 1.00 97.56 184 GLU A N 1
ATOM 1372 C CA . GLU A 1 184 ? -2.782 4.864 4.739 1.00 97.56 184 GLU A CA 1
ATOM 1373 C C . GLU A 1 184 ? -2.670 3.556 3.930 1.00 97.56 184 GLU A C 1
ATOM 1375 O O . GLU A 1 184 ? -1.829 3.454 3.032 1.00 97.56 184 GLU A O 1
ATOM 1380 N N . VAL A 1 185 ? -3.543 2.571 4.182 1.00 98.31 185 VAL A N 1
ATOM 1381 C CA . VAL A 1 185 ? -3.603 1.314 3.411 1.00 98.31 185 VAL A CA 1
ATOM 1382 C C . VAL A 1 185 ? -3.920 1.589 1.940 1.00 98.31 185 VAL A C 1
ATOM 1384 O O . VAL A 1 185 ? -3.260 1.040 1.052 1.00 98.31 185 VAL A O 1
ATOM 1387 N N . ALA A 1 186 ? -4.886 2.469 1.658 1.00 97.75 186 ALA A N 1
ATOM 1388 C CA . ALA A 1 186 ? -5.231 2.849 0.290 1.00 97.75 186 ALA A CA 1
ATOM 1389 C C . ALA A 1 186 ? -4.052 3.523 -0.437 1.00 97.75 186 ALA A C 1
ATOM 1391 O O . ALA A 1 186 ? -3.762 3.187 -1.589 1.00 97.75 186 ALA A O 1
ATOM 1392 N N . GLN A 1 187 ? -3.325 4.411 0.246 1.00 97.56 187 GLN A N 1
ATOM 1393 C CA . GLN A 1 187 ? -2.116 5.045 -0.291 1.00 97.56 187 GLN A CA 1
ATOM 1394 C C . GLN A 1 187 ? -1.010 4.019 -0.569 1.00 97.56 187 GLN A C 1
ATOM 1396 O O . GLN A 1 187 ? -0.412 4.032 -1.647 1.00 97.56 187 GLN A O 1
ATOM 1401 N N . CYS A 1 188 ? -0.769 3.087 0.357 1.00 97.62 188 CYS A N 1
ATOM 1402 C CA . CYS A 1 188 ? 0.220 2.026 0.161 1.00 97.62 188 CYS A CA 1
ATOM 1403 C C . CYS A 1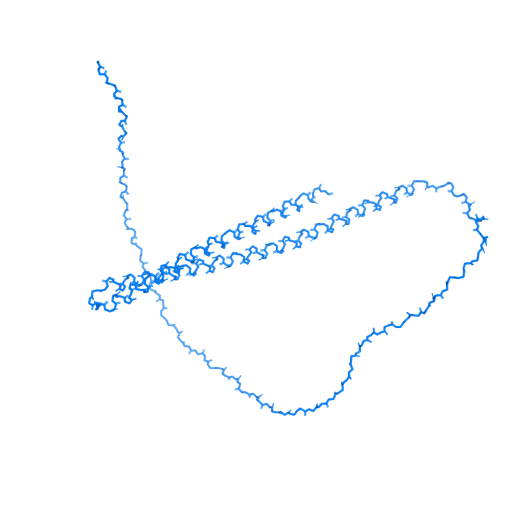 188 ? -0.150 1.125 -1.023 1.00 97.62 188 CYS A C 1
ATOM 1405 O O . CYS A 1 188 ? 0.708 0.788 -1.838 1.00 97.62 188 CYS A O 1
ATOM 1407 N N . ARG A 1 189 ? -1.435 0.790 -1.178 1.00 98.12 189 ARG A N 1
ATOM 1408 C CA . ARG A 1 189 ? -1.932 0.010 -2.319 1.00 98.12 189 ARG A CA 1
ATOM 1409 C C . ARG A 1 189 ? -1.700 0.731 -3.647 1.00 98.12 189 ARG A C 1
ATOM 1411 O O . ARG A 1 189 ? -1.284 0.100 -4.620 1.00 98.12 189 ARG A O 1
ATOM 1418 N N . ALA A 1 190 ? -1.949 2.039 -3.694 1.00 98.06 190 ALA A N 1
ATOM 1419 C CA . ALA A 1 190 ? -1.666 2.852 -4.873 1.00 98.06 190 ALA A CA 1
ATOM 1420 C C . ALA A 1 190 ? -0.162 2.864 -5.196 1.00 98.06 190 ALA A C 1
ATOM 1422 O O . ALA A 1 190 ? 0.215 2.648 -6.345 1.00 98.06 190 ALA A O 1
ATOM 1423 N N . ALA A 1 191 ? 0.699 3.014 -4.184 1.00 97.50 191 ALA A N 1
ATOM 1424 C CA . ALA A 1 191 ? 2.150 2.968 -4.357 1.00 97.50 191 ALA A CA 1
ATOM 1425 C C . ALA A 1 191 ? 2.639 1.614 -4.905 1.00 97.50 191 ALA A C 1
ATOM 1427 O O . ALA A 1 191 ? 3.449 1.589 -5.832 1.00 97.50 191 ALA A O 1
ATOM 1428 N N . VAL A 1 192 ? 2.106 0.493 -4.398 1.00 98.38 192 VAL A N 1
ATOM 1429 C CA . VAL A 1 192 ? 2.399 -0.853 -4.926 1.00 98.38 192 VAL A CA 1
ATOM 1430 C C . VAL A 1 192 ? 2.027 -0.951 -6.404 1.00 98.38 192 VAL A C 1
ATOM 1432 O O . VAL A 1 192 ? 2.802 -1.481 -7.199 1.00 98.38 192 VAL A O 1
ATOM 1435 N N . ARG A 1 193 ? 0.862 -0.420 -6.791 1.00 98.25 193 ARG A N 1
ATOM 1436 C CA . ARG A 1 193 ? 0.421 -0.433 -8.189 1.00 98.25 193 ARG A CA 1
ATOM 1437 C C . ARG A 1 193 ? 1.349 0.383 -9.087 1.00 98.25 193 ARG A C 1
ATOM 1439 O O . ARG A 1 193 ? 1.793 -0.133 -10.106 1.00 98.25 193 ARG A O 1
ATOM 1446 N N . THR A 1 194 ? 1.708 1.597 -8.676 1.00 98.12 194 THR A N 1
ATOM 1447 C CA . THR A 1 194 ? 2.651 2.446 -9.417 1.00 98.12 194 THR A CA 1
ATOM 1448 C C . THR A 1 194 ? 4.013 1.769 -9.591 1.00 98.12 194 THR A C 1
ATOM 1450 O O . THR A 1 194 ? 4.558 1.760 -10.694 1.00 98.12 194 THR A O 1
ATOM 1453 N N . ALA A 1 195 ? 4.551 1.150 -8.535 1.00 96.88 195 ALA A N 1
ATOM 1454 C CA . ALA A 1 195 ? 5.825 0.434 -8.603 1.00 96.88 195 ALA A CA 1
ATOM 1455 C C . ALA A 1 195 ? 5.752 -0.798 -9.525 1.00 96.88 195 ALA A C 1
ATOM 1457 O O . ALA A 1 195 ? 6.683 -1.076 -10.285 1.00 96.88 195 ALA A O 1
ATOM 1458 N N . TYR A 1 196 ? 4.624 -1.513 -9.513 1.00 98.12 196 TYR A N 1
ATOM 1459 C CA . TYR A 1 196 ? 4.383 -2.636 -10.417 1.00 98.12 196 TYR A CA 1
ATOM 1460 C C . TYR A 1 196 ? 4.318 -2.188 -11.884 1.00 98.12 196 TYR A C 1
ATOM 1462 O O . TYR A 1 196 ? 4.957 -2.794 -12.747 1.00 98.12 196 TYR A O 1
ATOM 1470 N N . ASP A 1 197 ? 3.601 -1.100 -12.168 1.00 97.94 197 ASP A N 1
ATOM 1471 C CA . ASP A 1 197 ? 3.504 -0.535 -13.515 1.00 97.94 197 ASP A CA 1
ATOM 1472 C C . ASP A 1 197 ? 4.875 -0.055 -14.026 1.00 97.94 197 ASP A C 1
ATOM 1474 O O . ASP A 1 197 ? 5.210 -0.272 -15.196 1.00 97.94 197 ASP A O 1
ATOM 1478 N N . ALA A 1 198 ? 5.713 0.511 -13.148 1.00 97.56 198 ALA A N 1
ATOM 1479 C CA . ALA A 1 198 ? 7.093 0.876 -13.466 1.00 97.56 198 ALA A CA 1
ATOM 1480 C C . ALA A 1 198 ? 7.948 -0.348 -13.846 1.00 97.56 198 ALA A C 1
ATOM 1482 O O . ALA A 1 198 ? 8.609 -0.330 -14.890 1.00 97.56 198 ALA A O 1
ATOM 1483 N N . CYS A 1 199 ? 7.882 -1.431 -13.059 1.00 97.69 199 CYS A N 1
ATOM 1484 C CA . CYS A 1 199 ? 8.569 -2.692 -13.366 1.00 97.69 199 CYS A CA 1
ATOM 1485 C C . CYS A 1 199 ? 8.144 -3.231 -14.735 1.00 97.69 199 CYS A C 1
ATOM 1487 O O . CYS A 1 199 ? 8.979 -3.454 -15.613 1.00 97.69 199 CYS A O 1
ATOM 1489 N N . ARG A 1 200 ? 6.830 -3.343 -14.960 1.00 98.06 200 ARG A N 1
ATOM 1490 C CA . ARG A 1 200 ? 6.266 -3.859 -16.212 1.00 98.06 200 ARG A CA 1
ATOM 1491 C C . ARG A 1 200 ? 6.653 -2.998 -17.416 1.00 98.06 200 ARG A C 1
ATOM 1493 O O . ARG A 1 200 ? 6.876 -3.510 -18.514 1.00 98.06 200 ARG A O 1
ATOM 1500 N N . GLY A 1 201 ? 6.732 -1.681 -17.233 1.00 97.94 201 GLY A N 1
ATOM 1501 C CA . GLY A 1 201 ? 7.184 -0.751 -18.262 1.00 97.94 201 GLY A CA 1
ATOM 1502 C C . GLY A 1 201 ? 8.641 -0.978 -18.674 1.00 97.94 201 GLY A C 1
ATOM 1503 O O . GLY A 1 201 ? 8.959 -0.900 -19.862 1.00 97.94 201 GLY A O 1
ATOM 1504 N N . LEU A 1 202 ? 9.520 -1.277 -17.715 1.00 97.12 202 LEU A N 1
ATOM 1505 C CA . LEU A 1 202 ? 10.935 -1.565 -17.963 1.00 97.12 202 LEU A CA 1
ATOM 1506 C C . LEU A 1 202 ? 11.142 -2.946 -18.594 1.00 97.12 202 LEU A C 1
ATOM 1508 O O . LEU A 1 202 ? 11.903 -3.053 -19.554 1.00 97.12 202 LEU A O 1
ATOM 1512 N N . GLU A 1 203 ? 10.407 -3.964 -18.145 1.00 96.50 203 GLU A N 1
ATOM 1513 C CA . GLU A 1 203 ? 10.411 -5.303 -18.754 1.00 96.50 203 GLU A CA 1
ATOM 1514 C C . GLU A 1 203 ? 10.039 -5.237 -20.238 1.00 96.50 203 GLU A C 1
ATOM 1516 O O . GLU A 1 203 ? 10.792 -5.701 -21.089 1.00 96.50 203 GLU A O 1
ATOM 1521 N N . ARG A 1 204 ? 8.962 -4.516 -20.582 1.00 97.00 204 ARG A N 1
ATOM 1522 C CA . ARG A 1 204 ? 8.572 -4.304 -21.988 1.00 97.00 204 ARG A CA 1
ATOM 1523 C C . ARG A 1 204 ? 9.651 -3.600 -22.816 1.00 97.00 204 ARG A C 1
ATOM 1525 O O . ARG A 1 204 ? 9.752 -3.848 -24.015 1.00 97.00 204 ARG A O 1
ATOM 1532 N N . LYS A 1 205 ? 10.418 -2.675 -22.228 1.00 95.94 205 LYS A N 1
ATOM 1533 C CA . LYS A 1 205 ? 11.522 -1.991 -22.930 1.00 95.94 205 LYS A CA 1
ATOM 1534 C C . LYS A 1 205 ? 12.694 -2.942 -23.168 1.00 95.94 205 LYS A C 1
ATOM 1536 O O . LYS A 1 205 ? 13.256 -2.928 -24.260 1.00 95.94 205 LYS A O 1
ATOM 1541 N N . LEU A 1 206 ? 13.029 -3.770 -22.181 1.00 95.12 206 LEU A N 1
ATOM 1542 C CA . LEU A 1 206 ? 14.059 -4.800 -22.313 1.00 95.12 206 LEU A CA 1
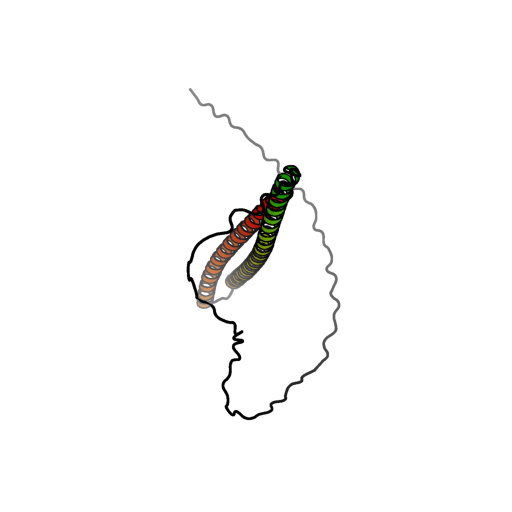ATOM 1543 C C . LEU A 1 206 ? 13.681 -5.847 -23.361 1.00 95.12 206 LEU A C 1
ATOM 1545 O O . LEU A 1 206 ? 14.514 -6.174 -24.202 1.00 95.12 206 LEU A O 1
ATOM 1549 N N . ASP A 1 207 ? 12.428 -6.297 -23.372 1.00 94.19 207 ASP A N 1
ATOM 1550 C CA . ASP A 1 207 ? 11.938 -7.246 -24.373 1.00 94.19 207 ASP A CA 1
ATOM 1551 C C . ASP A 1 207 ? 12.036 -6.677 -25.788 1.00 94.19 207 ASP A C 1
ATOM 1553 O O . ASP A 1 207 ? 12.468 -7.375 -26.699 1.00 94.19 207 ASP A O 1
ATOM 1557 N N . LYS A 1 208 ? 11.720 -5.391 -25.991 1.00 93.25 208 LYS A N 1
ATOM 1558 C CA . LYS A 1 208 ? 11.891 -4.735 -27.299 1.00 93.25 208 LYS A CA 1
ATOM 1559 C C . LYS A 1 208 ? 13.351 -4.714 -27.754 1.00 93.25 208 LYS A C 1
ATOM 1561 O O . LYS A 1 208 ? 13.614 -4.975 -28.920 1.00 93.25 208 LYS A O 1
ATOM 1566 N N . LEU A 1 209 ? 14.288 -4.450 -26.841 1.00 88.62 209 LEU A N 1
ATOM 1567 C CA . LEU A 1 209 ? 15.728 -4.417 -27.135 1.00 88.62 209 LEU A CA 1
ATOM 1568 C C . LEU A 1 209 ? 16.371 -5.802 -27.281 1.00 88.62 209 LEU A C 1
ATOM 1570 O O . LEU A 1 209 ? 17.543 -5.915 -27.640 1.00 88.62 209 LEU A O 1
ATOM 1574 N N . ARG A 1 210 ? 15.641 -6.874 -26.964 1.00 83.31 210 ARG A N 1
ATOM 1575 C CA . ARG A 1 210 ? 16.087 -8.246 -27.226 1.00 83.31 210 ARG A CA 1
ATOM 1576 C C . ARG A 1 210 ? 16.030 -8.584 -28.717 1.00 83.31 210 ARG A C 1
ATOM 1578 O O . ARG A 1 210 ? 16.804 -9.420 -29.167 1.00 83.31 210 ARG A O 1
ATOM 1585 N N . TRP A 1 211 ? 15.132 -7.941 -29.460 1.00 74.94 211 TRP A N 1
ATOM 1586 C CA . TRP A 1 211 ? 14.908 -8.181 -30.890 1.00 74.94 211 TRP A CA 1
ATOM 1587 C C . TRP A 1 211 ? 15.590 -7.142 -31.799 1.00 74.94 211 TRP A C 1
ATOM 1589 O O . TRP A 1 211 ? 15.355 -7.153 -33.005 1.00 74.94 211 TRP A O 1
ATOM 1599 N N . THR A 1 212 ? 16.418 -6.255 -31.229 1.00 70.00 212 THR A N 1
ATOM 1600 C CA . THR A 1 212 ? 17.225 -5.235 -31.930 1.00 70.00 212 THR A CA 1
ATOM 1601 C C . THR A 1 212 ? 18.712 -5.498 -31.764 1.00 70.00 212 THR A C 1
ATOM 1603 O O . THR A 1 212 ? 19.458 -5.269 -32.736 1.00 70.00 212 THR A O 1
#

Radius of gyration: 40.46 Å; Cα contacts (8 Å, |Δi|>4): 60; chains: 1; bounding box: 119×62×92 Å

Sequence (212 aa):
MPGMHIGGSFHSTSHPSEAAPHEFHADPAPAGSSPAGSGGFDPLRHAGGGLAASTGEPVLRLRGGGNRHPSGGKQEDHERLMQEEAGSSSQRLYHGTRSSAEAQRAANDAKRNDLRNRLDQAKRELDGARRKYDGAVAALERTSDAVKRLDDKAQQSGLDAAQRDAIARQQRAASDDFWKKTGEVAQCRAAVRTAYDACRGLERKLDKLRWT

pLDDT: mean 71.65, std 24.81, range [32.56, 98.38]

Nearest PDB structures (foldseek):
  7nna-assembly1_A  TM=5.156E-01  e=5.263E-02  Klebsiella pneumoniae
  9cpc-assembly1_3G  TM=8.465E-01  e=2.165E+00  Sus scrofa
  8otz-assembly1_Cp  TM=8.530E-01  e=3.446E+00  Bos taurus
  5c21-assembly1_B  TM=3.103E-01  e=1.782E-01  Escherichia coli